Protein AF-A0A0C4EWL6-F1 (afdb_monomer_lite)

Radius of gyration: 26.58 Å; chains: 1; bounding box: 85×40×54 Å

pLDDT: mean 79.74, std 15.5, range [27.84, 97.25]

Secondary structure (DSSP, 8-state):
--HHHHHHHHHHHHHHHHHHH-HHHHHHHHTSSTTS-HHHHHHHHHHHHHHTT-----S----SS-EEEETTEEEE-GGGS-GGGS-SS---TT--S-------GGGG---TTTEEEEEEEPBTSSEEEEEESSSS-EEEEEPPSSSS---THHHHHHHHHHHHHHHHHHHHHHHHHHHTTPPPPTTHHHHHHHIIIIIIISS-TTSS-SSEEE---SSPPBGGGG-HHHHHHIIIIIS-TTGGGGHHHHHHHHHHHHHHHH-GGGS-SSHHHHHHHHHHHHHHHTB-TTS-B-SHHHHHTT-------

Structure (mmCIF, N/CA/C/O backbone):
data_AF-A0A0C4EWL6-F1
#
_entry.id   AF-A0A0C4EWL6-F1
#
loop_
_atom_site.group_PDB
_atom_site.id
_atom_site.type_symbol
_atom_site.label_atom_id
_atom_site.label_alt_id
_atom_site.label_comp_id
_atom_site.label_asym_id
_atom_site.label_entity_id
_atom_site.label_seq_id
_atom_site.pdbx_PDB_ins_code
_atom_site.Cartn_x
_atom_site.Cartn_y
_atom_site.Cartn_z
_atom_site.occupancy
_atom_site.B_iso_or_equiv
_atom_site.auth_seq_id
_atom_site.auth_comp_id
_atom_site.auth_asym_id
_atom_site.auth_atom_id
_atom_site.pdbx_PDB_model_num
ATOM 1 N N . MET A 1 1 ? -47.523 -0.521 -16.980 1.00 48.00 1 MET A N 1
ATOM 2 C CA . MET A 1 1 ? -48.371 -0.007 -15.883 1.00 48.00 1 MET A CA 1
ATOM 3 C C . MET A 1 1 ? -48.427 1.511 -15.991 1.00 48.00 1 MET A C 1
ATOM 5 O O . MET A 1 1 ? -47.373 2.088 -16.234 1.00 48.00 1 MET A O 1
ATOM 9 N N . PRO A 1 2 ? -49.601 2.157 -15.895 1.00 47.19 2 PRO A N 1
ATOM 10 C CA . PRO A 1 2 ? -49.708 3.614 -16.011 1.00 47.19 2 PRO A CA 1
ATOM 11 C C . PRO A 1 2 ? -49.007 4.317 -14.838 1.00 47.19 2 PRO A C 1
ATOM 13 O O . PRO A 1 2 ? -49.183 3.906 -13.693 1.00 47.19 2 PRO A O 1
ATOM 16 N N . ALA A 1 3 ? -48.246 5.381 -15.110 1.00 54.19 3 ALA A N 1
ATOM 17 C CA . ALA A 1 3 ? -47.436 6.118 -14.129 1.00 54.19 3 ALA A CA 1
ATOM 18 C C . ALA A 1 3 ? -48.216 6.641 -12.899 1.00 54.19 3 ALA A C 1
ATOM 20 O O . ALA A 1 3 ? -47.623 6.820 -11.838 1.00 54.19 3 ALA A O 1
ATOM 21 N N . GLN A 1 4 ? -49.539 6.821 -13.008 1.00 52.97 4 GLN A N 1
ATOM 22 C CA . GLN A 1 4 ? -50.414 7.215 -11.893 1.00 52.97 4 GLN A CA 1
ATOM 23 C C . GLN A 1 4 ? -50.390 6.218 -10.726 1.00 52.97 4 GLN A C 1
ATOM 25 O O . GLN A 1 4 ? -50.276 6.636 -9.578 1.00 52.97 4 GLN A O 1
ATOM 30 N N . TYR A 1 5 ? -50.373 4.911 -11.008 1.00 58.91 5 TYR A N 1
ATOM 31 C CA . TYR A 1 5 ? -50.328 3.887 -9.958 1.00 58.91 5 TYR A CA 1
ATOM 32 C C . TYR A 1 5 ? -49.008 3.896 -9.178 1.00 58.91 5 TYR A C 1
ATOM 34 O O . TYR A 1 5 ? -48.975 3.501 -8.015 1.00 58.91 5 TYR A O 1
ATOM 42 N N . SER A 1 6 ? -47.916 4.364 -9.792 1.00 71.75 6 SER A N 1
ATOM 43 C CA . SER A 1 6 ? -46.611 4.431 -9.130 1.00 71.75 6 SER A CA 1
ATOM 44 C C . SER A 1 6 ? -46.588 5.492 -8.034 1.00 71.75 6 SER A C 1
ATOM 46 O O . SER A 1 6 ? -46.059 5.227 -6.961 1.00 71.75 6 SER A O 1
ATOM 48 N N . LEU A 1 7 ? -47.161 6.674 -8.283 1.00 77.50 7 LEU A N 1
ATOM 49 C CA . LEU A 1 7 ? -47.124 7.778 -7.322 1.00 77.50 7 LEU A CA 1
ATOM 50 C C . LEU A 1 7 ? -48.023 7.501 -6.114 1.00 77.50 7 LEU A C 1
ATOM 52 O O . LEU A 1 7 ? -47.591 7.681 -4.980 1.00 77.50 7 LEU A O 1
ATOM 56 N N . GLU A 1 8 ? -49.240 7.012 -6.352 1.00 79.50 8 GLU A N 1
ATOM 57 C CA . GLU A 1 8 ? -50.173 6.631 -5.284 1.00 79.50 8 GLU A CA 1
ATOM 58 C C . GLU A 1 8 ? -49.576 5.543 -4.385 1.00 79.50 8 GLU A C 1
ATOM 60 O O . GLU A 1 8 ? -49.637 5.640 -3.159 1.00 79.50 8 GLU A O 1
ATOM 65 N N . THR A 1 9 ? -48.909 4.553 -4.988 1.00 80.56 9 THR A N 1
ATOM 66 C CA . THR A 1 9 ? -48.213 3.497 -4.245 1.00 80.56 9 THR A CA 1
ATOM 67 C C . THR A 1 9 ? -47.056 4.062 -3.417 1.00 80.56 9 THR A C 1
ATOM 69 O O . THR A 1 9 ? -46.907 3.705 -2.250 1.00 80.56 9 THR A O 1
ATOM 72 N N . SER A 1 10 ? -46.246 4.967 -3.976 1.00 78.88 10 SER A N 1
ATOM 73 C CA . SER A 1 10 ? -45.143 5.601 -3.242 1.00 78.88 10 SER A CA 1
ATOM 74 C C . SER A 1 10 ? -45.629 6.466 -2.078 1.00 78.88 10 SER A C 1
ATOM 76 O O . SER A 1 10 ? -45.011 6.445 -1.013 1.00 78.88 10 SER A O 1
ATOM 78 N N . ILE A 1 11 ? -46.742 7.188 -2.248 1.00 85.19 11 ILE A N 1
ATOM 79 C CA . ILE A 1 11 ? -47.363 7.967 -1.169 1.00 85.19 11 ILE A CA 1
ATOM 80 C C . ILE A 1 11 ? -47.840 7.029 -0.063 1.00 85.19 11 ILE A C 1
ATOM 82 O O . ILE A 1 11 ? -47.525 7.275 1.096 1.00 85.19 11 ILE A O 1
ATOM 86 N N . LEU A 1 12 ? -48.511 5.927 -0.409 1.00 85.06 12 LEU A N 1
ATOM 87 C CA . LEU A 1 12 ? -48.990 4.953 0.571 1.00 85.06 12 LEU A CA 1
ATOM 88 C C . LEU A 1 12 ? -47.837 4.338 1.380 1.00 85.06 12 LEU A C 1
ATOM 90 O O . LEU A 1 12 ? -47.901 4.306 2.607 1.00 85.06 12 LEU A O 1
ATOM 94 N N . ILE A 1 13 ? -46.757 3.920 0.709 1.00 83.19 13 ILE A N 1
ATOM 95 C CA . ILE A 1 13 ? -45.546 3.398 1.365 1.00 83.19 13 ILE A CA 1
ATOM 96 C C . ILE A 1 13 ? -44.953 4.447 2.312 1.00 83.19 13 ILE A C 1
ATOM 98 O O . ILE A 1 13 ? -44.637 4.135 3.461 1.00 83.19 13 ILE A O 1
ATOM 102 N N . GLY A 1 14 ? -44.819 5.694 1.849 1.00 83.88 14 GLY A N 1
ATOM 103 C CA . GLY A 1 14 ? -44.319 6.796 2.667 1.00 83.88 14 GLY A CA 1
ATOM 104 C C . GLY A 1 14 ? -45.194 7.038 3.897 1.00 83.88 14 GLY A C 1
ATOM 105 O O . GLY A 1 14 ? -44.679 7.151 5.007 1.00 83.88 14 GLY A O 1
ATOM 106 N N . THR A 1 15 ? -46.515 7.053 3.724 1.00 85.88 15 THR A N 1
ATOM 107 C CA . THR A 1 15 ? -47.486 7.208 4.810 1.00 85.88 15 THR A CA 1
ATOM 108 C C . THR A 1 15 ? -47.322 6.124 5.870 1.00 85.88 15 THR A C 1
ATOM 110 O O . THR A 1 15 ? -47.156 6.460 7.043 1.00 85.88 15 THR A O 1
ATOM 113 N N . THR A 1 16 ? -47.303 4.849 5.475 1.00 86.31 16 THR A N 1
ATOM 114 C CA . THR A 1 16 ? -47.115 3.731 6.411 1.00 86.31 16 THR A CA 1
ATOM 115 C C . THR A 1 16 ? -45.774 3.836 7.135 1.00 86.31 16 THR A C 1
ATOM 117 O O . THR A 1 16 ? -45.721 3.744 8.359 1.00 86.31 16 THR A O 1
ATOM 120 N N . PHE A 1 17 ? -44.691 4.126 6.407 1.00 86.25 17 PHE A N 1
ATOM 121 C CA . PHE A 1 17 ? -43.363 4.251 7.002 1.00 86.25 17 PHE A CA 1
ATOM 122 C C . PHE A 1 17 ? -43.287 5.369 8.053 1.00 86.25 17 PHE A C 1
ATOM 124 O O . PHE A 1 17 ? -42.780 5.157 9.156 1.00 86.25 17 PHE A O 1
ATOM 131 N N . TYR A 1 18 ? -43.793 6.567 7.743 1.00 86.69 18 TYR A N 1
ATOM 132 C CA . TYR A 1 18 ? -43.745 7.687 8.684 1.00 86.69 18 TYR A CA 1
ATOM 133 C C . TYR A 1 18 ? -44.653 7.463 9.897 1.00 86.69 18 TYR A C 1
ATOM 135 O O . TYR A 1 18 ? -44.267 7.832 11.006 1.00 86.69 18 TYR A O 1
ATOM 143 N N . GLN A 1 19 ? -45.810 6.823 9.711 1.00 85.75 19 GLN A N 1
ATOM 144 C CA . GLN A 1 19 ? -46.702 6.445 10.808 1.00 85.75 19 GLN A CA 1
ATOM 145 C C . GLN A 1 19 ? -46.034 5.489 11.797 1.00 85.75 19 GLN A C 1
ATOM 147 O O . GLN A 1 19 ? -46.105 5.715 13.004 1.00 85.75 19 GLN A O 1
ATOM 152 N N . GLU A 1 20 ? -45.379 4.445 11.292 1.00 86.81 20 GLU A N 1
ATOM 153 C CA . GLU A 1 20 ? -44.848 3.364 12.125 1.00 86.81 20 GLU A CA 1
ATOM 154 C C . GLU A 1 20 ? -43.461 3.676 12.697 1.00 86.81 20 GLU A C 1
ATOM 156 O O . GLU A 1 20 ? -43.199 3.427 13.873 1.00 86.81 20 GLU A O 1
ATOM 161 N N . PHE A 1 21 ? -42.566 4.250 11.890 1.00 80.56 21 PHE A N 1
ATOM 162 C CA . PHE A 1 21 ? -41.147 4.357 12.243 1.00 80.56 21 PHE A CA 1
ATOM 163 C C . PHE A 1 21 ? -40.708 5.775 12.624 1.00 80.56 21 PHE A C 1
ATOM 165 O O . PHE A 1 21 ? -39.635 5.943 13.214 1.00 80.56 21 PHE A O 1
ATOM 172 N N . LYS A 1 22 ? -41.495 6.811 12.292 1.00 85.62 22 LYS A N 1
ATOM 173 C CA . LYS A 1 22 ? -41.153 8.229 12.530 1.00 85.62 22 LYS A CA 1
ATOM 174 C C . LYS A 1 22 ? -42.375 9.083 12.938 1.00 85.62 22 LYS A C 1
ATOM 176 O O . LYS A 1 22 ? -42.641 10.112 12.308 1.00 85.62 22 LYS A O 1
ATOM 181 N N . PRO A 1 23 ? -43.082 8.733 14.030 1.00 84.94 23 PRO A N 1
ATOM 182 C CA . PRO A 1 23 ? -44.351 9.363 14.409 1.00 84.94 23 PRO A CA 1
ATOM 183 C C . PRO A 1 23 ? -44.250 10.875 14.673 1.00 84.94 23 PRO A C 1
ATOM 185 O O . PRO A 1 23 ? -45.190 11.612 14.392 1.00 84.94 23 PRO A O 1
ATOM 188 N N . SER A 1 24 ? -43.101 11.372 15.142 1.00 82.06 24 SER A N 1
ATOM 189 C CA . SER A 1 24 ? -42.873 12.815 15.324 1.00 82.06 24 SER A CA 1
ATOM 190 C C . SER A 1 24 ? -42.870 13.595 14.004 1.00 82.06 24 SER A C 1
ATOM 192 O O . SER A 1 24 ? -43.384 14.709 13.942 1.00 82.06 24 SER A O 1
ATOM 194 N N . ILE A 1 25 ? -42.328 13.003 12.935 1.00 81.75 25 ILE A N 1
ATOM 195 C CA . ILE A 1 25 ? -42.339 13.584 11.586 1.00 81.75 25 ILE A CA 1
ATOM 196 C C . ILE A 1 25 ? -43.748 13.486 11.001 1.00 81.75 25 ILE A C 1
ATOM 198 O O . ILE A 1 25 ? -44.229 14.430 10.379 1.00 81.75 25 ILE A O 1
ATOM 202 N N . TRP A 1 26 ? -44.438 12.373 11.246 1.00 88.50 26 TRP A N 1
ATOM 203 C CA . TRP A 1 26 ? -45.811 12.176 10.794 1.00 88.50 26 TRP A CA 1
ATOM 204 C C . TRP A 1 26 ? -46.783 13.223 11.353 1.00 88.50 26 TRP A C 1
ATOM 206 O O . TRP A 1 26 ? -47.588 13.781 10.607 1.00 88.50 26 TRP A O 1
ATOM 216 N N . GLU A 1 27 ? -46.667 13.565 12.637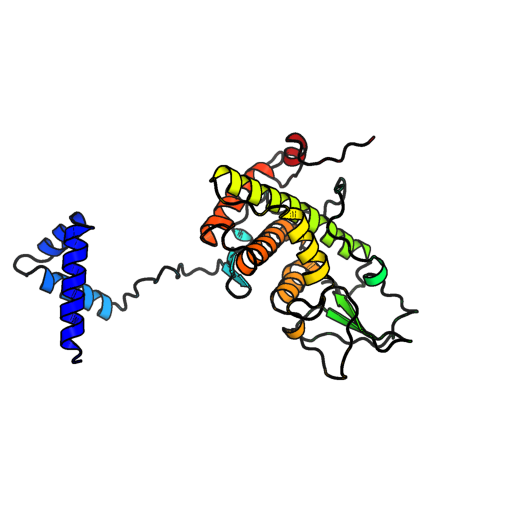 1.00 84.88 27 GLU A N 1
ATOM 217 C CA . GLU A 1 27 ? -47.464 14.643 13.232 1.00 84.88 27 GLU A CA 1
ATOM 218 C C . GLU A 1 27 ? -47.164 16.010 12.605 1.00 84.88 27 GLU A C 1
ATOM 220 O O . GLU A 1 27 ? -48.064 16.835 12.450 1.00 84.88 27 GLU A O 1
ATOM 225 N N . HIS A 1 28 ? -45.932 16.250 12.154 1.00 82.44 28 HIS A N 1
ATOM 226 C CA . HIS A 1 28 ? -45.611 17.464 11.407 1.00 82.44 28 HIS A CA 1
ATOM 227 C C . HIS A 1 28 ? -46.266 17.477 10.015 1.00 82.44 28 HIS A C 1
ATOM 229 O O . HIS A 1 28 ? -46.838 18.486 9.610 1.00 82.44 28 HIS A O 1
ATOM 235 N N . VAL A 1 29 ? -46.250 16.345 9.302 1.00 83.94 29 VAL A N 1
ATOM 236 C CA . VAL A 1 29 ? -46.876 16.193 7.975 1.00 83.94 29 VAL A CA 1
ATOM 237 C C . VAL A 1 29 ? -48.396 16.381 8.037 1.00 83.94 29 VAL A C 1
ATOM 239 O O . VAL A 1 29 ? -48.967 17.051 7.175 1.00 83.94 29 VAL A O 1
ATOM 242 N N . LYS A 1 30 ? -49.059 15.851 9.072 1.00 83.38 30 LYS A N 1
ATOM 243 C CA . LYS A 1 30 ? -50.499 16.063 9.304 1.00 83.38 30 LYS A CA 1
ATOM 244 C C . LYS A 1 30 ? -50.857 17.536 9.467 1.00 83.38 30 LYS A C 1
ATOM 246 O O . LYS A 1 30 ? -51.877 17.981 8.954 1.00 83.38 30 LYS A O 1
ATOM 251 N N . ASN A 1 31 ? -50.012 18.280 10.174 1.00 81.56 31 ASN A N 1
ATOM 252 C CA . ASN A 1 31 ? -50.291 19.654 10.580 1.00 81.56 31 ASN A CA 1
ATOM 253 C C . ASN A 1 31 ? -49.630 20.705 9.671 1.00 81.56 31 ASN A C 1
ATOM 255 O O . ASN A 1 31 ? -49.682 21.894 9.977 1.00 81.56 31 ASN A O 1
ATOM 259 N N . LEU A 1 32 ? -49.014 20.285 8.558 1.00 78.00 32 LEU A N 1
ATOM 260 C CA . LEU A 1 32 ? -48.233 21.153 7.671 1.00 78.00 32 LEU A CA 1
ATOM 261 C C . LEU A 1 32 ? -49.072 22.299 7.083 1.00 78.00 32 LEU A C 1
ATOM 263 O O . LEU A 1 32 ? -48.608 23.435 6.989 1.00 78.00 32 LEU A O 1
ATOM 267 N N . GLN A 1 33 ? -50.309 21.999 6.686 1.00 75.00 33 GLN A N 1
ATOM 268 C CA . GLN A 1 33 ? -51.304 22.978 6.258 1.00 75.00 33 GLN A CA 1
ATOM 269 C C . GLN A 1 33 ? -52.674 22.566 6.794 1.00 75.00 33 GLN A C 1
ATOM 271 O O . GLN A 1 33 ? -53.164 21.473 6.506 1.00 75.00 33 GLN A O 1
ATOM 276 N N . GLY A 1 34 ? -53.287 23.437 7.597 1.00 71.50 34 GLY A N 1
ATOM 277 C CA . GLY A 1 34 ? -54.588 23.166 8.205 1.00 71.50 34 GLY A CA 1
ATOM 278 C C . GLY A 1 34 ? -55.671 22.925 7.150 1.00 71.50 34 GLY A C 1
ATOM 279 O O . GLY A 1 34 ? -55.855 23.744 6.253 1.00 71.50 34 GLY A O 1
ATOM 280 N N . GLY A 1 35 ? -56.393 21.808 7.276 1.00 71.50 35 GLY A N 1
ATOM 281 C CA . GLY A 1 35 ? -57.536 21.458 6.423 1.00 71.50 35 GLY A CA 1
ATOM 282 C C . GLY A 1 35 ? -57.230 20.558 5.219 1.00 71.50 35 GLY A C 1
ATOM 283 O O . GLY A 1 35 ? -58.169 20.164 4.532 1.00 71.50 35 GLY A O 1
ATOM 284 N N . LEU A 1 36 ? -55.965 20.198 4.968 1.00 78.94 36 LEU A N 1
ATOM 285 C CA . LEU A 1 36 ? -55.587 19.228 3.930 1.00 78.94 36 LEU A CA 1
ATOM 286 C C . LEU A 1 36 ? -55.320 17.841 4.519 1.00 78.94 36 LEU A C 1
ATOM 288 O O . LEU A 1 36 ? -54.895 17.715 5.668 1.00 78.94 36 LEU A O 1
ATOM 292 N N . SER A 1 37 ? -55.556 16.794 3.721 1.00 83.31 37 SER A N 1
ATOM 293 C CA . SER A 1 37 ? -55.220 15.434 4.140 1.00 83.31 37 SER A CA 1
ATOM 294 C C . SER A 1 37 ? -53.694 15.235 4.167 1.00 83.31 37 SER A C 1
ATOM 296 O O . SER A 1 37 ? -52.968 15.873 3.392 1.00 83.31 37 SER A O 1
ATOM 298 N N . PRO A 1 38 ? -53.172 14.349 5.031 1.00 80.50 38 PRO A N 1
ATOM 299 C CA . PRO A 1 38 ? -51.734 14.093 5.132 1.00 80.50 38 PRO A CA 1
ATOM 300 C C . PRO A 1 38 ? -51.095 13.622 3.814 1.00 80.50 38 PRO A C 1
ATOM 302 O O . PRO A 1 38 ? -49.947 13.955 3.528 1.00 80.50 38 PRO A O 1
ATOM 305 N N . GLU A 1 39 ? -51.841 12.897 2.981 1.00 83.19 39 GLU A N 1
ATOM 306 C CA . GLU A 1 39 ? -51.413 12.411 1.664 1.00 83.19 39 GLU A CA 1
ATOM 307 C C . GLU A 1 39 ? -51.226 13.569 0.672 1.00 83.19 39 GLU A C 1
ATOM 309 O O . GLU A 1 39 ? -50.260 13.602 -0.098 1.00 83.19 39 GLU A O 1
ATOM 314 N N . VAL A 1 40 ? -52.112 14.569 0.731 1.00 83.44 40 VAL A N 1
ATOM 315 C CA . VAL A 1 40 ? -51.982 15.801 -0.057 1.00 83.44 40 VAL A CA 1
ATOM 316 C C . VAL A 1 40 ? -50.772 16.603 0.423 1.00 83.44 40 VAL A C 1
ATOM 318 O O . VAL A 1 40 ? -49.989 17.073 -0.402 1.00 83.44 40 VAL A O 1
ATOM 321 N N . ASN A 1 41 ? -50.544 16.691 1.738 1.00 84.31 41 ASN A N 1
ATOM 322 C CA . ASN A 1 41 ? -49.361 17.358 2.290 1.00 84.31 41 ASN A CA 1
ATOM 323 C C . ASN A 1 41 ? -48.054 16.673 1.852 1.00 84.31 41 ASN A C 1
ATOM 325 O O . ASN A 1 41 ? -47.115 17.363 1.452 1.00 84.31 41 ASN A O 1
ATOM 329 N N . LEU A 1 42 ? -47.998 15.336 1.846 1.00 83.62 42 LEU A N 1
ATOM 330 C CA . LEU A 1 42 ? -46.853 14.583 1.315 1.00 83.62 42 LEU A CA 1
ATOM 331 C C . LEU A 1 42 ? -46.626 14.852 -0.174 1.00 83.62 42 LEU A C 1
ATOM 333 O O . LEU A 1 42 ? -45.491 15.072 -0.593 1.00 83.62 42 LEU A O 1
ATOM 337 N N . THR A 1 43 ? -47.700 14.896 -0.962 1.00 84.19 43 THR A N 1
ATOM 338 C CA . THR A 1 43 ? -47.621 15.202 -2.397 1.00 84.19 43 THR A CA 1
ATOM 339 C C . THR A 1 43 ? -47.068 16.608 -2.633 1.00 84.19 43 THR A C 1
ATOM 341 O O . THR A 1 43 ? -46.224 16.802 -3.504 1.00 84.19 43 THR A O 1
ATOM 344 N N . ILE A 1 44 ? -47.482 17.590 -1.825 1.00 81.69 44 ILE A N 1
ATOM 345 C CA . ILE A 1 44 ? -46.972 18.966 -1.890 1.00 81.69 44 ILE A CA 1
ATOM 346 C C . ILE A 1 44 ? -45.488 19.023 -1.516 1.00 81.69 44 ILE A C 1
ATOM 348 O O . ILE A 1 44 ? -44.727 19.727 -2.179 1.00 81.69 44 ILE A O 1
ATOM 352 N N . ILE A 1 45 ? -45.060 18.299 -0.477 1.00 80.12 45 ILE A N 1
ATOM 353 C CA . ILE A 1 45 ? -43.643 18.207 -0.090 1.00 80.12 45 ILE A CA 1
ATOM 354 C C . ILE A 1 45 ? -42.824 17.609 -1.239 1.00 80.12 45 ILE A C 1
ATOM 356 O O . ILE A 1 45 ? -41.804 18.181 -1.620 1.00 80.12 45 ILE A O 1
ATOM 360 N N . LEU A 1 46 ? -43.298 16.510 -1.831 1.00 79.94 46 LEU A N 1
ATOM 361 C CA . LEU A 1 46 ? -42.639 15.845 -2.953 1.00 79.94 46 LEU A CA 1
ATOM 362 C C . LEU A 1 46 ? -42.546 16.768 -4.175 1.00 79.94 46 LEU A C 1
ATOM 364 O O . LEU A 1 46 ? -41.484 16.906 -4.772 1.00 79.94 46 LEU A O 1
ATOM 368 N N . TYR A 1 47 ? -43.638 17.456 -4.512 1.00 77.31 47 TYR A N 1
ATOM 369 C CA . TYR A 1 47 ? -43.673 18.408 -5.618 1.00 77.31 47 TYR A CA 1
ATOM 370 C C . TYR A 1 47 ? -42.709 19.577 -5.392 1.00 77.31 47 TYR A C 1
ATOM 372 O O . TYR A 1 47 ? -41.955 19.937 -6.293 1.00 77.31 47 TYR A O 1
ATOM 380 N N . LYS A 1 48 ? -42.677 20.140 -4.177 1.00 77.19 48 LYS A N 1
ATOM 381 C CA . LYS A 1 48 ? -41.722 21.196 -3.812 1.00 77.19 48 LYS A CA 1
ATOM 382 C C . LYS A 1 48 ? -40.279 20.716 -3.919 1.00 77.19 48 LYS A C 1
ATOM 384 O O . LYS A 1 48 ? -39.459 21.479 -4.411 1.00 77.19 48 LYS A O 1
ATOM 389 N N . ALA A 1 49 ? -39.990 19.482 -3.508 1.00 71.25 49 ALA A N 1
ATOM 390 C CA . ALA A 1 49 ? -38.661 18.892 -3.630 1.00 71.25 49 ALA A CA 1
ATOM 391 C C . ALA A 1 49 ? -38.253 18.681 -5.101 1.00 71.25 49 ALA A C 1
ATOM 393 O O . ALA A 1 49 ? -37.137 19.007 -5.491 1.00 71.25 49 ALA A O 1
ATOM 394 N N . ILE A 1 50 ? -39.164 18.212 -5.957 1.00 73.00 50 ILE A N 1
ATOM 395 C CA . ILE A 1 50 ? -38.884 18.055 -7.394 1.00 73.00 50 ILE A CA 1
ATOM 396 C C . ILE A 1 50 ? -38.620 19.419 -8.043 1.00 73.00 50 ILE A C 1
ATOM 398 O O . ILE A 1 50 ? -37.638 19.587 -8.762 1.00 73.00 50 ILE A O 1
ATOM 402 N N . VAL A 1 51 ? -39.477 20.409 -7.773 1.00 73.50 51 VAL A N 1
ATOM 403 C CA . VAL A 1 51 ? -39.369 21.751 -8.367 1.00 73.50 51 VAL A CA 1
ATOM 404 C C . VAL A 1 51 ? -38.144 22.510 -7.858 1.00 73.50 51 VAL A C 1
ATOM 406 O O . VAL A 1 51 ? -37.545 23.265 -8.619 1.00 73.50 51 VAL A O 1
ATOM 409 N N . SER A 1 52 ? -37.735 22.309 -6.604 1.00 68.12 52 SER A N 1
ATOM 410 C CA . SER A 1 52 ? -36.509 22.912 -6.072 1.00 68.12 52 SER A CA 1
ATOM 411 C C . SER A 1 52 ? -35.231 22.241 -6.579 1.00 68.12 52 SER A C 1
ATOM 413 O O . SER A 1 52 ? -34.142 22.693 -6.228 1.00 68.12 52 SER A O 1
ATOM 415 N N . GLY A 1 53 ? -35.340 21.172 -7.378 1.00 56.25 53 GLY A N 1
ATOM 416 C CA . GLY A 1 53 ? -34.193 20.358 -7.764 1.00 56.25 53 GLY A CA 1
ATOM 417 C C . GLY A 1 53 ? -33.535 19.691 -6.558 1.00 56.25 53 GLY A C 1
ATOM 418 O O . GLY A 1 53 ? -32.335 19.437 -6.591 1.00 56.25 53 GLY A O 1
ATOM 419 N N . MET A 1 54 ? -34.297 19.443 -5.482 1.00 49.59 54 MET A N 1
ATOM 420 C CA . MET A 1 54 ? -33.814 18.733 -4.302 1.00 49.59 54 MET A CA 1
ATOM 421 C C . MET A 1 54 ? -33.432 17.315 -4.715 1.00 49.59 54 MET A C 1
ATOM 423 O O . MET A 1 54 ? -34.263 16.414 -4.832 1.00 49.59 54 MET A O 1
ATOM 427 N N . THR A 1 55 ? -32.142 17.114 -4.920 1.00 49.81 55 THR A N 1
ATOM 428 C CA . THR A 1 55 ? -31.533 15.797 -4.923 1.00 49.81 55 THR A CA 1
ATOM 429 C C . THR A 1 55 ? -31.471 15.336 -3.475 1.00 49.81 55 THR A C 1
ATOM 431 O O . THR A 1 55 ? -30.869 16.005 -2.634 1.00 49.81 55 THR A O 1
ATOM 434 N N . VAL A 1 56 ? -32.113 14.211 -3.155 1.00 46.41 56 VAL A N 1
ATOM 435 C CA . VAL A 1 56 ? -31.779 13.494 -1.921 1.00 46.41 56 VAL A CA 1
ATOM 436 C C . VAL A 1 56 ? -30.333 13.040 -2.114 1.00 46.41 56 VAL A C 1
ATOM 438 O O . VAL A 1 56 ? -30.099 12.281 -3.056 1.00 46.41 56 VAL A O 1
ATOM 441 N N . PRO A 1 57 ? -29.363 13.529 -1.320 1.00 37.28 57 PRO A N 1
ATOM 442 C CA . PRO A 1 57 ? -27.995 13.048 -1.421 1.00 37.28 57 PRO A CA 1
ATOM 443 C C . PRO A 1 57 ? -28.048 11.548 -1.159 1.00 37.28 57 PRO A C 1
ATOM 445 O O . PRO A 1 57 ? -28.446 11.109 -0.078 1.00 37.28 57 PRO A O 1
ATOM 448 N N . GLY A 1 58 ? -27.763 10.751 -2.182 1.00 41.12 58 GLY A N 1
ATOM 449 C CA . GLY A 1 58 ? -27.780 9.305 -2.053 1.00 41.12 58 GLY A CA 1
ATOM 450 C C . GLY A 1 58 ? -26.540 8.870 -1.300 1.00 41.12 58 GLY A C 1
ATOM 451 O O . GLY A 1 58 ? -25.602 8.501 -1.971 1.00 41.12 58 GLY A O 1
ATOM 452 N N . GLU A 1 59 ? -26.510 8.984 0.034 1.00 41.72 59 GLU A N 1
ATOM 453 C CA . GLU A 1 59 ? -25.425 8.601 0.976 1.00 41.72 59 GLU A CA 1
ATOM 454 C C . GLU A 1 59 ? -23.968 8.986 0.618 1.00 41.72 59 GLU A C 1
ATOM 456 O O . GLU A 1 59 ? -23.064 8.790 1.420 1.00 41.72 59 GLU A O 1
ATOM 461 N N . ASP A 1 60 ? -23.729 9.615 -0.524 1.00 43.81 60 ASP A N 1
ATOM 462 C CA . ASP A 1 60 ? -22.432 9.824 -1.139 1.00 43.81 60 ASP A CA 1
ATOM 463 C C . ASP A 1 60 ? -22.497 11.114 -1.950 1.00 43.81 60 ASP A C 1
ATOM 465 O O . ASP A 1 60 ? -22.508 11.086 -3.172 1.00 43.81 60 ASP A O 1
ATOM 469 N N . GLU A 1 61 ? -22.581 12.259 -1.279 1.00 43.09 61 GLU A N 1
ATOM 470 C CA . GLU A 1 61 ? -22.133 13.529 -1.859 1.00 43.09 61 GLU A CA 1
ATOM 471 C C . GLU A 1 61 ? -21.992 14.576 -0.748 1.00 43.09 61 GLU A C 1
ATOM 473 O O . GLU A 1 61 ? -22.784 15.504 -0.599 1.00 43.09 61 GLU A O 1
ATOM 478 N N . ASP A 1 62 ? -20.946 14.402 0.063 1.00 41.41 62 ASP A N 1
ATOM 479 C CA . ASP A 1 62 ? -20.295 15.529 0.725 1.00 41.41 62 ASP A CA 1
ATOM 480 C C . ASP A 1 62 ? -19.369 16.169 -0.320 1.00 41.41 62 ASP A C 1
ATOM 482 O O . ASP A 1 62 ? -18.287 15.668 -0.648 1.00 41.41 62 ASP A O 1
ATOM 486 N N . SER A 1 63 ? -19.870 17.214 -0.973 1.00 45.66 63 SER A N 1
ATOM 487 C CA . SER A 1 63 ? -19.158 17.933 -2.020 1.00 45.66 63 SER A CA 1
ATOM 488 C C . SER A 1 63 ? -17.977 18.697 -1.417 1.00 45.66 63 SER A C 1
ATOM 490 O O . SER A 1 63 ? -18.148 19.798 -0.892 1.00 45.66 63 SER A O 1
ATOM 492 N N . GLY A 1 64 ? -16.771 18.130 -1.525 1.00 41.88 64 GLY A N 1
ATOM 493 C CA . GLY A 1 64 ? -15.559 18.817 -1.082 1.00 41.88 64 GLY A CA 1
ATOM 494 C C . GLY A 1 64 ? -14.240 18.053 -1.205 1.00 41.88 64 GLY A C 1
ATOM 495 O O . GLY A 1 64 ? -13.472 18.089 -0.262 1.00 41.88 64 GLY A O 1
ATOM 496 N N . VAL A 1 65 ? -13.953 17.376 -2.328 1.00 50.00 65 VAL A N 1
ATOM 497 C CA . VAL A 1 65 ? -12.580 16.980 -2.756 1.00 50.00 65 VAL A CA 1
ATOM 498 C C . VAL A 1 65 ? -11.667 16.440 -1.628 1.00 50.00 65 VAL A C 1
ATOM 500 O O . VAL A 1 65 ? -10.541 16.902 -1.462 1.00 50.00 65 VAL A O 1
ATOM 503 N N . ASP A 1 66 ? -12.132 15.469 -0.836 1.00 65.19 66 ASP A N 1
ATOM 504 C CA . ASP A 1 66 ? -11.339 14.943 0.298 1.00 65.19 66 ASP A CA 1
ATOM 505 C C . ASP A 1 66 ? -11.047 13.437 0.210 1.00 65.19 66 ASP A C 1
ATOM 507 O O . ASP A 1 66 ? -10.486 12.844 1.135 1.00 65.19 66 ASP A O 1
ATOM 511 N N . TRP A 1 67 ? -11.392 12.819 -0.924 1.00 70.44 67 TRP A N 1
ATOM 512 C CA . TRP A 1 67 ? -11.179 11.398 -1.180 1.00 70.44 67 TRP A CA 1
ATOM 513 C C . TRP A 1 67 ? -10.541 11.167 -2.555 1.00 70.44 67 TRP A C 1
ATOM 515 O O . TRP A 1 67 ? -11.040 11.644 -3.571 1.00 70.44 67 TRP A O 1
ATOM 525 N N . ASP A 1 68 ? -9.436 10.430 -2.565 1.00 80.00 68 ASP A N 1
ATOM 526 C CA . ASP A 1 68 ? -8.838 9.799 -3.740 1.00 80.00 68 ASP A CA 1
ATOM 527 C C . ASP A 1 68 ? -9.467 8.409 -3.967 1.00 80.00 68 ASP A C 1
ATOM 529 O O . ASP A 1 68 ? -10.193 7.890 -3.110 1.00 80.00 68 ASP A O 1
ATOM 533 N N . SER A 1 69 ? -9.207 7.787 -5.118 1.00 82.12 69 SER A N 1
ATOM 534 C CA . SER A 1 69 ? -9.776 6.486 -5.472 1.00 82.12 69 SER A CA 1
ATOM 535 C C . SER A 1 69 ? -8.747 5.501 -6.016 1.00 82.12 69 SER A C 1
ATOM 537 O O . SER A 1 69 ? -7.893 5.831 -6.838 1.00 82.12 69 SER A O 1
ATOM 539 N N . LEU A 1 70 ? -8.873 4.243 -5.589 1.00 86.00 70 LEU A N 1
ATOM 540 C CA . LEU A 1 70 ? -8.129 3.116 -6.145 1.00 86.00 70 LEU A CA 1
ATOM 541 C C . LEU A 1 70 ? -9.102 1.985 -6.477 1.00 86.00 70 LEU A C 1
ATOM 543 O O . LEU A 1 70 ? -9.428 1.146 -5.636 1.00 86.00 70 LEU A O 1
ATOM 547 N N . GLY A 1 71 ? -9.594 1.975 -7.717 1.00 81.44 71 GLY A N 1
ATOM 548 C CA . GLY A 1 71 ? -10.681 1.081 -8.115 1.00 81.44 71 GLY A CA 1
ATOM 549 C C . GLY A 1 71 ? -11.955 1.415 -7.338 1.00 81.44 71 GLY A C 1
ATOM 550 O O . GLY A 1 71 ? -12.460 2.525 -7.441 1.00 81.44 71 GLY A O 1
ATOM 551 N N . ILE A 1 72 ? -12.455 0.463 -6.547 1.00 79.12 72 ILE A N 1
ATOM 552 C CA . ILE A 1 72 ? -13.643 0.652 -5.694 1.00 79.12 72 ILE A CA 1
ATOM 553 C C . ILE A 1 72 ? -13.326 1.270 -4.322 1.00 79.12 72 ILE A C 1
ATOM 555 O O . ILE A 1 72 ? -14.237 1.516 -3.535 1.00 79.12 72 ILE A O 1
ATOM 559 N N . LEU A 1 73 ? -12.046 1.476 -3.998 1.00 87.25 73 LEU A N 1
ATOM 560 C CA . LEU A 1 73 ? -11.638 2.019 -2.705 1.00 87.25 73 LEU A CA 1
ATOM 561 C C . LEU A 1 73 ? -11.767 3.537 -2.687 1.00 87.25 73 LEU A C 1
ATOM 563 O O . LEU A 1 73 ? -11.258 4.202 -3.589 1.00 87.25 73 LEU A O 1
ATOM 567 N N . LYS A 1 74 ? -12.362 4.064 -1.615 1.00 89.00 74 LYS A N 1
ATOM 568 C CA . LYS A 1 74 ? -12.337 5.490 -1.274 1.00 89.00 74 LYS A CA 1
ATOM 569 C C . LYS A 1 74 ? -11.224 5.726 -0.258 1.00 89.00 74 LYS A C 1
ATOM 571 O O . LYS A 1 74 ? -11.269 5.190 0.849 1.00 89.00 74 LYS A O 1
ATOM 576 N N . ILE A 1 75 ? -10.228 6.517 -0.637 1.00 91.38 75 ILE A N 1
ATOM 577 C CA . ILE A 1 75 ? -9.021 6.773 0.151 1.00 91.38 75 ILE A CA 1
ATOM 578 C C . ILE A 1 75 ? -9.060 8.219 0.648 1.00 91.38 75 ILE A C 1
ATOM 580 O O . ILE A 1 75 ? -9.120 9.126 -0.173 1.00 91.38 75 ILE A O 1
ATOM 584 N N . PRO A 1 76 ? -9.017 8.489 1.959 1.00 91.50 76 PRO A N 1
ATOM 585 C CA . PRO A 1 76 ? -9.074 9.852 2.461 1.00 91.50 76 PRO A CA 1
ATOM 586 C C . PRO A 1 76 ? -7.790 10.597 2.108 1.00 91.50 76 PRO A C 1
ATOM 588 O O . PRO A 1 76 ? -6.703 10.009 2.091 1.00 91.50 76 PRO A O 1
ATOM 591 N N . ASN A 1 77 ? -7.901 11.905 1.893 1.00 90.94 77 ASN A N 1
ATOM 592 C CA . ASN A 1 77 ? -6.745 12.762 1.685 1.00 90.94 77 ASN A CA 1
ATOM 593 C C . ASN A 1 77 ? -5.788 12.691 2.889 1.00 90.94 77 ASN A C 1
ATOM 595 O O . ASN A 1 77 ? -6.199 12.620 4.053 1.00 90.94 77 ASN A O 1
ATOM 599 N N . LEU A 1 78 ? -4.482 12.763 2.616 1.00 89.38 78 LEU A N 1
ATOM 600 C CA . LEU A 1 78 ? -3.444 12.814 3.643 1.00 89.38 78 LEU A CA 1
ATOM 601 C C . LEU A 1 78 ? -3.657 13.979 4.633 1.00 89.38 78 LEU A C 1
ATOM 603 O O . LEU A 1 78 ? -3.223 13.893 5.783 1.00 89.38 78 LEU A O 1
ATOM 607 N N . SER A 1 79 ? -4.324 15.066 4.232 1.00 89.62 79 SER A N 1
ATOM 608 C CA . SER A 1 79 ? -4.716 16.195 5.091 1.00 89.62 79 SER A CA 1
ATOM 609 C C . SER A 1 79 ? -5.433 15.742 6.371 1.00 89.62 79 SER A C 1
ATOM 611 O O . SER A 1 79 ? -5.094 16.247 7.441 1.00 89.62 79 SER A O 1
ATOM 613 N N . ARG A 1 80 ? -6.304 14.724 6.288 1.00 90.19 80 ARG A N 1
ATOM 614 C CA . ARG A 1 80 ? -7.099 14.187 7.407 1.00 90.19 80 ARG A CA 1
ATOM 615 C C . ARG A 1 80 ? -6.269 13.468 8.472 1.00 90.19 80 ARG A C 1
ATOM 617 O O . ARG A 1 80 ? -6.742 13.257 9.586 1.00 90.19 80 ARG A O 1
ATOM 624 N N . PHE A 1 81 ? -5.029 13.096 8.158 1.00 91.75 81 PHE A N 1
ATOM 625 C CA . PHE A 1 81 ? -4.148 12.411 9.102 1.00 91.75 81 PHE A CA 1
ATOM 626 C C . PHE A 1 81 ? -3.511 13.400 10.086 1.00 91.75 81 PHE A C 1
ATOM 628 O O . PHE A 1 81 ? -3.023 14.460 9.669 1.00 91.75 81 PHE A O 1
ATOM 635 N N . PRO A 1 82 ? -3.420 13.054 11.381 1.00 92.31 82 PRO A N 1
ATOM 636 C CA . PRO A 1 82 ? -2.706 13.875 12.348 1.00 92.31 82 PRO A CA 1
ATOM 637 C C . PRO A 1 82 ? -1.207 13.928 12.022 1.00 92.31 82 PRO A C 1
ATOM 639 O O . PRO A 1 82 ? -0.651 13.032 11.382 1.00 92.31 82 PRO A O 1
ATOM 642 N N . ALA A 1 83 ? -0.523 14.965 12.511 1.00 90.69 83 ALA A N 1
ATOM 643 C CA . ALA A 1 83 ? 0.925 15.118 12.337 1.00 90.69 83 ALA A CA 1
ATOM 644 C C . ALA A 1 83 ? 1.721 13.927 12.906 1.00 90.69 83 ALA A C 1
ATOM 646 O O . ALA A 1 83 ? 2.765 13.562 12.369 1.00 90.69 83 ALA A O 1
ATOM 647 N N . SER A 1 84 ? 1.198 13.265 13.941 1.00 89.56 84 SER A N 1
ATOM 648 C CA . SER A 1 84 ? 1.778 12.047 14.512 1.00 89.56 84 SER A CA 1
ATOM 649 C C . SER A 1 84 ? 1.769 10.848 13.559 1.00 89.56 84 SER A C 1
ATOM 651 O O . SER A 1 84 ? 2.525 9.909 13.770 1.00 89.56 84 SER A O 1
ATOM 653 N N . MET A 1 85 ? 0.973 10.872 12.486 1.00 92.31 85 MET A N 1
ATOM 654 C CA . MET A 1 85 ? 0.942 9.839 11.442 1.00 92.31 85 MET A CA 1
ATOM 655 C C . MET A 1 85 ? 1.640 10.283 10.147 1.00 92.31 85 MET A C 1
ATOM 657 O O . MET A 1 85 ? 1.526 9.617 9.120 1.00 92.31 85 MET A O 1
ATOM 661 N N . LYS A 1 86 ? 2.380 11.398 10.189 1.00 92.94 86 LYS A N 1
ATOM 662 C CA . LYS A 1 86 ? 3.152 11.946 9.068 1.00 92.94 86 LYS A CA 1
ATOM 663 C C . LYS A 1 86 ? 4.624 12.018 9.474 1.00 92.94 86 LYS A C 1
ATOM 665 O O . LYS A 1 86 ? 5.058 13.034 10.024 1.00 92.94 86 LYS A O 1
ATOM 670 N N . PRO A 1 87 ? 5.413 10.950 9.255 1.00 89.25 87 PRO A N 1
ATOM 671 C CA . PRO A 1 87 ? 6.837 10.982 9.552 1.00 89.25 87 PRO A CA 1
ATOM 672 C C . PRO A 1 87 ? 7.505 12.154 8.829 1.00 89.25 87 PRO A C 1
ATOM 674 O O . PRO A 1 87 ? 7.115 12.505 7.722 1.00 89.25 87 PRO A O 1
ATOM 677 N N . SER A 1 88 ? 8.515 12.768 9.444 1.00 84.31 88 SER A N 1
ATOM 678 C CA . SER A 1 88 ? 9.201 13.947 8.888 1.00 84.31 88 SER A CA 1
ATOM 679 C C . SER A 1 88 ? 10.462 13.612 8.089 1.00 84.31 88 SER A C 1
ATOM 681 O O . SER A 1 88 ? 11.022 14.481 7.424 1.00 84.31 88 SER A O 1
ATOM 683 N N . LYS A 1 89 ? 10.933 12.363 8.167 1.00 80.50 89 LYS A N 1
ATOM 684 C CA . LYS A 1 89 ? 12.115 11.861 7.460 1.00 80.50 89 LYS A CA 1
ATOM 685 C C . LYS A 1 89 ? 12.106 10.337 7.405 1.00 80.50 89 LYS A C 1
ATOM 687 O O . LYS A 1 89 ? 11.483 9.684 8.242 1.00 80.50 89 LYS A O 1
ATOM 692 N N . PHE A 1 90 ? 12.874 9.767 6.480 1.00 70.88 90 PHE A N 1
ATOM 693 C CA . PHE A 1 90 ? 13.178 8.337 6.474 1.00 70.88 90 PHE A CA 1
ATOM 694 C C . PHE A 1 90 ? 14.098 7.995 7.661 1.00 70.88 90 PHE A C 1
ATOM 696 O O . PHE A 1 90 ? 15.318 8.132 7.576 1.00 70.88 90 PHE A O 1
ATOM 703 N N . GLN A 1 91 ? 13.525 7.590 8.795 1.00 66.12 91 GLN A N 1
ATOM 704 C CA . GLN A 1 91 ? 14.301 7.084 9.927 1.00 66.12 91 GLN A CA 1
ATOM 705 C C . GLN A 1 91 ? 14.554 5.591 9.730 1.00 66.12 91 GLN A C 1
ATOM 707 O O . GLN A 1 91 ? 13.642 4.786 9.845 1.00 66.12 91 GLN A O 1
ATOM 712 N N . THR A 1 92 ? 15.792 5.228 9.394 1.00 60.34 92 THR A N 1
ATOM 713 C CA . THR A 1 92 ? 16.212 3.823 9.238 1.00 60.34 92 THR A CA 1
ATOM 714 C C . THR A 1 92 ? 16.878 3.251 10.483 1.00 60.34 92 THR A C 1
ATOM 716 O O . THR A 1 92 ? 17.051 2.037 10.588 1.00 60.34 92 THR A O 1
ATOM 719 N N . ARG A 1 93 ? 17.282 4.110 11.428 1.00 46.38 93 ARG A N 1
ATOM 720 C CA . ARG A 1 93 ? 17.891 3.673 12.686 1.00 46.38 93 ARG A CA 1
ATOM 721 C C . ARG A 1 93 ? 16.827 2.943 13.503 1.00 46.38 93 ARG A C 1
ATOM 723 O O . ARG A 1 93 ? 15.732 3.463 13.661 1.00 46.38 93 ARG A O 1
ATOM 730 N N . HIS A 1 94 ? 17.173 1.753 13.989 1.00 49.94 94 HIS A N 1
ATOM 731 C CA . HIS A 1 94 ? 16.313 0.861 14.778 1.00 49.94 94 HIS A CA 1
ATOM 732 C C . HIS A 1 94 ? 15.213 0.116 14.008 1.00 49.94 94 HIS A C 1
ATOM 734 O O . HIS A 1 94 ? 14.431 -0.589 14.632 1.00 49.94 94 HIS A O 1
ATOM 740 N N . LEU A 1 95 ? 15.201 0.142 12.666 1.00 54.94 95 LEU A N 1
ATOM 741 C CA . LEU A 1 95 ? 14.311 -0.719 11.875 1.00 54.94 95 LEU A CA 1
ATOM 742 C C . LEU A 1 95 ? 14.807 -2.180 11.823 1.00 54.94 95 LEU A C 1
ATOM 744 O O . LEU A 1 95 ? 15.178 -2.694 10.770 1.00 54.94 95 LEU A O 1
ATOM 748 N N . SER A 1 96 ? 14.855 -2.837 12.982 1.00 41.47 96 SER A N 1
ATOM 749 C CA . SER A 1 96 ? 15.201 -4.252 13.139 1.00 41.47 96 SER A CA 1
ATOM 750 C C . SER A 1 96 ? 13.964 -5.070 13.509 1.00 41.47 96 SER A C 1
ATOM 752 O O . SER A 1 96 ? 13.590 -5.146 14.669 1.00 41.47 96 SER A O 1
ATOM 754 N N . GLY A 1 97 ? 13.328 -5.679 12.516 1.00 46.31 97 GLY A N 1
ATOM 755 C CA . GLY A 1 97 ? 12.381 -6.776 12.703 1.00 46.31 97 GLY A CA 1
ATOM 756 C C . GLY A 1 97 ? 12.619 -7.811 11.607 1.00 46.31 97 GLY A C 1
ATOM 757 O O . GLY A 1 97 ? 13.154 -7.456 10.554 1.00 46.31 97 GLY A O 1
ATOM 758 N N . GLU A 1 98 ? 12.258 -9.076 11.844 1.00 50.44 98 GLU A N 1
ATOM 759 C CA . GLU A 1 98 ? 12.295 -10.146 10.831 1.00 50.44 98 GLU A CA 1
ATOM 760 C C . GLU A 1 98 ? 11.755 -9.627 9.498 1.00 50.44 98 GLU A C 1
ATOM 762 O O . GLU A 1 98 ? 10.587 -9.249 9.413 1.00 50.44 98 GLU A O 1
ATOM 767 N N . ARG A 1 99 ? 12.606 -9.542 8.472 1.00 56.88 99 ARG A N 1
ATOM 768 C CA . ARG A 1 99 ? 12.226 -9.029 7.150 1.00 56.88 99 ARG A CA 1
ATOM 769 C C . ARG A 1 99 ? 11.275 -10.023 6.484 1.00 56.88 99 ARG A C 1
ATOM 771 O O . ARG A 1 99 ? 11.704 -11.030 5.929 1.00 56.88 99 ARG A O 1
ATOM 778 N N . SER A 1 100 ? 9.988 -9.727 6.571 1.00 56.31 100 SER A N 1
ATOM 779 C CA . SER A 1 100 ? 8.885 -10.391 5.881 1.00 56.31 100 SER A CA 1
ATOM 780 C C . SER A 1 100 ? 8.820 -9.996 4.406 1.00 56.31 100 SER A C 1
ATOM 782 O O . SER A 1 100 ? 8.447 -10.819 3.575 1.00 56.31 100 SER A O 1
ATOM 784 N N . ILE A 1 101 ? 9.258 -8.781 4.046 1.00 65.69 101 ILE A N 1
ATOM 785 C CA . ILE A 1 101 ? 9.443 -8.409 2.640 1.00 65.69 101 ILE A CA 1
ATOM 786 C C . ILE A 1 101 ? 10.813 -8.911 2.191 1.00 65.69 101 ILE A C 1
ATOM 788 O O . ILE A 1 101 ? 11.838 -8.235 2.305 1.00 65.69 101 ILE A O 1
ATOM 792 N N . GLN A 1 102 ? 10.825 -10.135 1.678 1.00 67.25 102 GLN A N 1
ATOM 793 C CA . GLN A 1 102 ? 12.003 -10.727 1.063 1.00 67.25 102 GLN A CA 1
ATOM 794 C C . GLN A 1 102 ? 11.974 -10.444 -0.434 1.00 67.25 102 GLN A C 1
ATOM 796 O O . GLN A 1 102 ? 11.265 -11.098 -1.194 1.00 67.25 102 GLN A O 1
ATOM 801 N N . ILE A 1 103 ? 12.742 -9.443 -0.852 1.00 69.19 103 ILE A N 1
ATOM 802 C CA . ILE A 1 103 ? 13.049 -9.231 -2.265 1.00 69.19 103 ILE A CA 1
ATOM 803 C C . ILE A 1 103 ? 14.436 -9.788 -2.507 1.00 69.19 103 ILE A C 1
ATOM 805 O O . ILE A 1 103 ? 15.379 -9.450 -1.780 1.00 69.19 103 ILE A O 1
ATOM 809 N N . ASP A 1 104 ? 14.553 -10.618 -3.538 1.00 73.56 104 ASP A N 1
ATOM 810 C CA . ASP A 1 104 ? 15.854 -11.044 -4.009 1.00 73.56 104 ASP A CA 1
ATOM 811 C C . ASP A 1 104 ? 16.670 -9.800 -4.387 1.00 73.56 104 ASP A C 1
ATOM 813 O O . ASP A 1 104 ? 16.300 -8.964 -5.215 1.00 73.56 104 ASP A O 1
ATOM 817 N N . LYS A 1 105 ? 17.788 -9.666 -3.680 1.00 72.75 105 LYS A N 1
ATOM 818 C CA . LYS A 1 105 ? 18.711 -8.547 -3.762 1.00 72.75 105 LYS A CA 1
ATOM 819 C C . LYS A 1 105 ? 19.239 -8.345 -5.175 1.00 72.75 105 LYS A C 1
ATOM 821 O O . LYS A 1 105 ? 19.585 -7.202 -5.482 1.00 72.75 105 LYS A O 1
ATOM 826 N N . ASP A 1 106 ? 19.281 -9.401 -5.977 1.00 76.06 106 ASP A N 1
ATOM 827 C CA . ASP A 1 106 ? 19.780 -9.387 -7.345 1.00 76.06 106 ASP A CA 1
ATOM 828 C C . ASP A 1 106 ? 18.782 -8.735 -8.304 1.00 76.06 106 ASP A C 1
ATOM 830 O O . ASP A 1 106 ? 19.187 -8.041 -9.235 1.00 76.06 106 ASP A O 1
ATOM 834 N N . LEU A 1 107 ? 17.479 -8.790 -7.997 1.00 77.12 107 LEU A N 1
ATOM 835 C CA . LEU A 1 107 ? 16.442 -8.087 -8.765 1.00 77.12 107 LEU A CA 1
ATOM 836 C C . LEU A 1 107 ? 16.563 -6.558 -8.664 1.00 77.12 107 LEU A C 1
ATOM 838 O O . LEU A 1 107 ? 15.995 -5.820 -9.466 1.00 77.12 107 LEU A O 1
ATOM 842 N N . LEU A 1 108 ? 17.305 -6.076 -7.665 1.00 75.56 108 LEU A N 1
ATOM 843 C CA . LEU A 1 108 ? 17.572 -4.659 -7.428 1.00 75.56 108 LEU A CA 1
ATOM 844 C C . LEU A 1 108 ? 18.894 -4.193 -8.054 1.00 75.56 108 LEU A C 1
ATOM 846 O O . LEU A 1 108 ? 19.245 -3.014 -7.930 1.00 75.56 108 LEU A O 1
ATOM 850 N N . ILE A 1 109 ? 19.662 -5.104 -8.658 1.00 72.62 109 ILE A N 1
ATOM 851 C CA . ILE A 1 109 ? 20.947 -4.800 -9.282 1.00 72.62 109 ILE A CA 1
ATOM 852 C C . ILE A 1 109 ? 20.707 -4.409 -10.740 1.00 72.62 109 ILE A C 1
ATOM 854 O O . ILE A 1 109 ? 20.177 -5.171 -11.542 1.00 72.62 109 ILE A O 1
ATOM 858 N N . PHE A 1 110 ? 21.145 -3.199 -11.081 1.00 69.62 110 PHE A N 1
ATOM 859 C CA . PHE A 1 110 ? 21.164 -2.676 -12.445 1.00 69.62 110 PHE A CA 1
ATOM 860 C C . PHE A 1 110 ? 22.607 -2.527 -12.892 1.00 69.62 110 PHE A C 1
ATOM 862 O O . PHE A 1 110 ? 23.146 -1.419 -12.939 1.00 69.62 110 PHE A O 1
ATOM 869 N N . ASP A 1 111 ? 23.243 -3.665 -13.145 1.00 69.81 111 ASP A N 1
ATOM 870 C CA . ASP A 1 111 ? 24.616 -3.686 -13.615 1.00 69.81 111 ASP A CA 1
ATOM 871 C C . ASP A 1 111 ? 24.675 -3.300 -15.100 1.00 69.81 111 ASP A C 1
ATOM 873 O O . ASP A 1 111 ? 23.959 -3.860 -15.938 1.00 69.81 111 ASP A O 1
ATOM 877 N N . ARG A 1 112 ? 25.548 -2.343 -15.428 1.00 68.94 112 ARG A N 1
ATOM 878 C CA . ARG A 1 112 ? 25.830 -1.942 -16.813 1.00 68.94 112 ARG A CA 1
ATOM 879 C C . ARG A 1 112 ? 26.487 -3.076 -17.596 1.00 68.94 112 ARG A C 1
ATOM 881 O O . ARG A 1 112 ? 26.404 -3.088 -18.826 1.00 68.94 112 ARG A O 1
ATOM 888 N N . ASP A 1 113 ? 27.100 -4.033 -16.908 1.00 75.12 113 ASP A N 1
ATOM 889 C CA . ASP A 1 113 ? 27.702 -5.203 -17.530 1.00 75.12 113 ASP A CA 1
ATOM 890 C C . ASP A 1 113 ? 26.651 -6.230 -17.952 1.00 75.12 113 ASP A C 1
ATOM 892 O O . ASP A 1 113 ? 26.823 -6.850 -18.998 1.00 75.12 113 ASP A O 1
ATOM 896 N N . LEU A 1 114 ? 25.515 -6.313 -17.250 1.00 74.62 114 LEU A N 1
ATOM 897 C CA . LEU A 1 114 ? 24.425 -7.252 -17.545 1.00 74.62 114 LEU A CA 1
ATOM 898 C C . LEU A 1 114 ? 23.363 -6.685 -18.499 1.00 74.62 114 LEU A C 1
ATOM 900 O O . LEU A 1 114 ? 22.760 -7.436 -19.270 1.00 74.62 114 LEU A O 1
ATOM 904 N N . LEU A 1 115 ? 23.127 -5.371 -18.461 1.00 79.31 115 LEU A N 1
ATOM 905 C CA . LEU A 1 115 ? 22.031 -4.716 -19.179 1.00 79.31 115 LEU A CA 1
ATOM 906 C C . LEU A 1 115 ? 22.516 -3.943 -20.413 1.00 79.31 115 LEU A C 1
ATOM 908 O O . LEU A 1 115 ? 23.592 -3.346 -20.427 1.00 79.31 115 LEU A O 1
ATOM 912 N N . HIS A 1 116 ? 21.709 -3.930 -21.471 1.00 75.56 116 HIS A N 1
ATOM 913 C CA . HIS A 1 116 ? 21.900 -3.032 -22.604 1.00 75.56 116 HIS A CA 1
ATOM 914 C C . HIS A 1 116 ? 21.793 -1.571 -22.157 1.00 75.56 116 HIS A C 1
ATOM 916 O O . HIS A 1 116 ? 20.928 -1.201 -21.365 1.00 75.56 116 HIS A O 1
ATOM 922 N N . GLN A 1 117 ? 22.640 -0.713 -22.737 1.00 65.81 117 GLN A N 1
ATOM 923 C CA . GLN A 1 117 ? 22.565 0.736 -22.522 1.00 65.81 117 GLN A CA 1
ATOM 924 C C . GLN A 1 117 ? 21.241 1.313 -23.048 1.00 65.81 117 GLN A C 1
ATOM 926 O O . GLN A 1 117 ? 20.730 2.301 -22.519 1.00 65.81 117 GLN A O 1
ATOM 931 N N . LYS A 1 118 ? 20.662 0.673 -24.074 1.00 68.69 118 LYS A N 1
ATOM 932 C CA . LYS A 1 118 ? 19.357 1.037 -24.612 1.00 68.69 118 LYS A CA 1
ATOM 933 C C . LYS A 1 118 ? 18.263 0.545 -23.663 1.00 68.69 118 LYS A C 1
ATOM 935 O O . LYS A 1 118 ? 18.025 -0.651 -23.519 1.00 68.69 118 LYS A O 1
ATOM 940 N N . SER A 1 119 ? 17.611 1.505 -23.030 1.00 81.25 119 SER A N 1
ATOM 941 C CA . SER A 1 119 ? 16.440 1.331 -22.179 1.00 81.25 119 SER A CA 1
ATOM 942 C C . SER A 1 119 ? 15.344 2.257 -22.687 1.00 81.25 119 SER A C 1
ATOM 944 O O . SER A 1 119 ? 15.636 3.261 -23.341 1.00 81.25 119 SER A O 1
ATOM 946 N N . PHE A 1 120 ? 14.090 1.927 -22.408 1.00 85.00 120 PHE A N 1
ATOM 947 C CA . PHE A 1 120 ? 12.961 2.775 -22.778 1.00 85.00 120 PHE A CA 1
ATOM 948 C C . PHE A 1 120 ? 12.120 3.098 -21.543 1.00 85.00 120 PHE A C 1
ATOM 950 O O . PHE A 1 120 ? 12.067 2.325 -20.584 1.00 85.00 120 PHE A O 1
ATOM 957 N N . LYS A 1 121 ? 11.535 4.297 -21.540 1.00 87.75 121 LYS A N 1
ATOM 958 C CA . LYS A 1 121 ? 10.655 4.780 -20.472 1.00 87.75 121 LYS A CA 1
ATOM 959 C C . LYS A 1 121 ? 9.221 4.353 -20.792 1.00 87.75 121 LYS A C 1
ATOM 961 O O . LYS A 1 121 ? 8.822 4.398 -21.952 1.00 87.75 121 LYS A O 1
ATOM 966 N N . VAL A 1 122 ? 8.459 3.967 -19.774 1.00 88.50 122 VAL A N 1
ATOM 967 C CA . VAL A 1 122 ? 7.021 3.697 -19.914 1.00 88.50 122 VAL A CA 1
ATOM 968 C C . VAL A 1 122 ? 6.283 5.034 -19.888 1.00 88.50 122 VAL A C 1
ATOM 970 O O . VAL A 1 122 ? 6.459 5.827 -18.963 1.00 88.50 122 VAL A O 1
ATOM 973 N N . GLN A 1 123 ? 5.478 5.330 -20.907 1.00 87.06 123 GLN A N 1
ATOM 974 C CA . GLN A 1 123 ? 4.755 6.601 -20.963 1.00 87.06 123 GLN A CA 1
ATOM 975 C C . GLN A 1 123 ? 3.756 6.708 -19.799 1.00 87.06 123 GLN A C 1
ATOM 977 O O . GLN A 1 123 ? 3.017 5.771 -19.521 1.00 87.06 123 GLN A O 1
ATOM 982 N N . GLY A 1 124 ? 3.732 7.852 -19.107 1.00 86.25 124 GLY A N 1
ATOM 983 C CA . GLY A 1 124 ? 2.782 8.109 -18.013 1.00 86.25 124 GLY A CA 1
ATOM 984 C C . GLY A 1 124 ? 3.107 7.425 -16.675 1.00 86.25 124 GLY A C 1
ATOM 985 O O . GLY A 1 124 ? 2.338 7.570 -15.716 1.00 86.25 124 GLY A O 1
ATOM 986 N N . LEU A 1 125 ? 4.243 6.722 -16.582 1.00 89.62 125 LEU A N 1
ATOM 987 C CA . LEU A 1 125 ? 4.706 6.055 -15.367 1.00 89.62 125 LEU A CA 1
ATOM 988 C C . LEU A 1 125 ? 6.218 6.276 -15.178 1.00 89.62 125 LEU A C 1
ATOM 990 O O . LEU A 1 125 ? 6.971 6.171 -16.144 1.00 89.62 125 LEU A O 1
ATOM 994 N N . PRO A 1 126 ? 6.713 6.559 -13.959 1.00 89.00 126 PRO A N 1
ATOM 995 C CA . PRO A 1 126 ? 8.139 6.762 -13.707 1.00 89.00 126 PRO A CA 1
ATOM 996 C C . PRO A 1 126 ? 8.882 5.417 -13.649 1.00 89.00 126 PRO A C 1
ATOM 998 O O . PRO A 1 126 ? 9.473 5.046 -12.636 1.00 89.00 126 PRO A O 1
ATOM 1001 N N . VAL A 1 127 ? 8.829 4.668 -14.749 1.00 89.00 127 VAL A N 1
ATOM 1002 C CA . VAL A 1 127 ? 9.420 3.341 -14.908 1.00 89.00 127 VAL A CA 1
ATOM 1003 C C . VAL A 1 127 ? 10.271 3.305 -16.171 1.00 89.00 127 VAL A C 1
ATOM 1005 O O . VAL A 1 127 ? 9.926 3.871 -17.209 1.00 89.00 127 VAL A O 1
ATOM 1008 N N . GLN A 1 128 ? 11.402 2.622 -16.069 1.00 87.00 128 GLN A N 1
ATOM 1009 C CA . GLN A 1 128 ? 12.327 2.350 -17.153 1.00 87.00 128 GLN A CA 1
ATOM 1010 C C . GLN A 1 128 ? 12.527 0.845 -17.283 1.00 87.00 128 GLN A C 1
ATOM 1012 O O . GLN A 1 128 ? 12.674 0.135 -16.291 1.00 87.00 128 GLN A O 1
ATOM 1017 N N . ILE A 1 129 ? 12.569 0.377 -18.522 1.00 87.88 129 ILE A N 1
ATOM 1018 C CA . ILE A 1 129 ? 12.718 -1.030 -18.863 1.00 87.88 129 ILE A CA 1
ATOM 1019 C C . ILE A 1 129 ? 14.048 -1.206 -19.591 1.00 87.88 129 ILE A C 1
ATOM 1021 O O . ILE A 1 129 ? 14.339 -0.493 -20.558 1.00 87.88 129 ILE A O 1
ATOM 1025 N N . ALA A 1 130 ? 14.881 -2.124 -19.105 1.00 87.56 130 ALA A N 1
ATOM 1026 C CA . ALA A 1 130 ? 16.214 -2.379 -19.645 1.00 87.56 130 ALA A CA 1
ATOM 1027 C C . ALA A 1 130 ? 16.347 -3.836 -20.099 1.00 87.56 130 ALA A C 1
ATOM 1029 O O . ALA A 1 130 ? 16.090 -4.749 -19.319 1.00 87.56 130 ALA A O 1
ATOM 1030 N N . LYS A 1 131 ? 16.769 -4.062 -21.347 1.00 87.62 131 LYS A N 1
ATOM 1031 C CA . LYS A 1 131 ? 16.997 -5.415 -21.877 1.00 87.62 131 LYS A CA 1
ATOM 1032 C C . LYS A 1 131 ? 18.304 -5.993 -21.332 1.00 87.62 131 LYS A C 1
ATOM 1034 O O . LYS A 1 131 ? 19.285 -5.259 -21.217 1.00 87.62 131 LYS A O 1
ATOM 1039 N N . TYR A 1 132 ? 18.365 -7.293 -21.060 1.00 86.44 132 TYR A N 1
ATOM 1040 C CA . TYR A 1 132 ? 19.647 -7.964 -20.816 1.00 86.44 132 TYR A CA 1
ATOM 1041 C C . TYR A 1 132 ? 20.493 -8.073 -22.084 1.00 86.44 132 TYR A C 1
ATOM 1043 O O . TYR A 1 132 ? 19.972 -8.213 -23.186 1.00 86.44 132 TYR A O 1
ATOM 1051 N N . LYS A 1 133 ? 21.821 -8.076 -21.923 1.00 85.50 133 LYS A N 1
ATOM 1052 C CA . LYS A 1 133 ? 22.752 -8.302 -23.041 1.00 85.50 133 LYS A CA 1
ATOM 1053 C C . LYS A 1 133 ? 22.675 -9.715 -23.613 1.00 85.50 133 LYS A C 1
ATOM 1055 O O . LYS A 1 133 ? 22.836 -9.888 -24.815 1.00 85.50 133 LYS A O 1
ATOM 1060 N N . HIS A 1 134 ? 22.469 -10.706 -22.748 1.00 83.50 134 HIS A N 1
ATOM 1061 C CA . HIS A 1 134 ? 22.632 -12.126 -23.080 1.00 83.50 134 HIS A CA 1
ATOM 1062 C C . HIS A 1 134 ? 21.338 -12.939 -22.981 1.00 83.50 134 HIS A C 1
ATOM 1064 O O . HIS A 1 134 ? 21.334 -14.120 -23.310 1.00 83.50 134 HIS A O 1
ATOM 1070 N N . PHE A 1 135 ? 20.248 -12.317 -22.532 1.00 81.06 135 PHE A N 1
ATOM 1071 C CA . PHE A 1 135 ? 18.966 -12.978 -22.323 1.00 81.06 135 PHE A CA 1
ATOM 1072 C C . PHE A 1 135 ? 17.864 -12.173 -22.991 1.00 81.06 135 PHE A C 1
ATOM 1074 O O . PHE A 1 135 ? 17.900 -10.941 -22.986 1.00 81.06 135 PHE A O 1
ATOM 1081 N N . ASP A 1 136 ? 16.853 -12.862 -23.513 1.00 83.69 136 ASP A N 1
ATOM 1082 C CA . ASP A 1 136 ? 15.664 -12.209 -24.057 1.00 83.69 136 ASP A CA 1
ATOM 1083 C C . ASP A 1 136 ? 14.665 -11.865 -22.946 1.00 83.69 136 ASP A C 1
ATOM 1085 O O . ASP A 1 136 ? 13.515 -12.283 -22.941 1.00 83.69 136 ASP A O 1
ATOM 1089 N N . LYS A 1 137 ? 15.166 -11.132 -21.950 1.00 87.94 137 LYS A N 1
ATOM 1090 C CA . LYS A 1 137 ? 14.418 -10.655 -20.791 1.00 87.94 137 LYS A CA 1
ATOM 1091 C C . LYS A 1 137 ? 14.639 -9.168 -20.607 1.00 87.94 137 LYS A C 1
ATOM 1093 O O . LYS A 1 137 ? 15.639 -8.600 -21.064 1.00 87.94 137 LYS A O 1
ATOM 1098 N N . PHE A 1 138 ? 13.726 -8.550 -19.880 1.00 88.81 138 PHE A N 1
ATOM 1099 C CA . PHE A 1 138 ? 13.760 -7.133 -19.581 1.00 88.81 138 PHE A CA 1
ATOM 1100 C C . PHE A 1 138 ? 13.609 -6.918 -18.083 1.00 88.81 138 PHE A C 1
ATOM 1102 O O . PHE A 1 138 ? 12.740 -7.498 -17.450 1.00 88.81 138 PHE A O 1
ATOM 1109 N N . ARG A 1 139 ? 14.451 -6.068 -17.507 1.00 88.69 139 ARG A N 1
ATOM 1110 C CA . ARG A 1 139 ? 14.417 -5.701 -16.094 1.00 88.69 139 ARG A CA 1
ATOM 1111 C C . ARG A 1 139 ? 13.595 -4.423 -15.917 1.00 88.69 139 ARG A C 1
ATOM 1113 O O . ARG A 1 139 ? 13.884 -3.410 -16.561 1.00 88.69 139 ARG A O 1
ATOM 1120 N N . VAL A 1 140 ? 12.618 -4.459 -15.010 1.00 88.75 140 VAL A N 1
ATOM 1121 C CA . VAL A 1 140 ? 11.795 -3.300 -14.624 1.00 88.75 140 VAL A CA 1
ATOM 1122 C C . VAL A 1 140 ? 12.503 -2.456 -13.569 1.00 88.75 140 VAL A C 1
ATOM 1124 O O . VAL A 1 140 ? 12.901 -2.978 -12.527 1.00 88.75 140 VAL A O 1
ATOM 1127 N N . ARG A 1 141 ? 12.607 -1.142 -13.803 1.00 83.25 141 ARG A N 1
ATOM 1128 C CA . ARG A 1 141 ? 13.203 -0.160 -12.887 1.00 83.25 141 ARG A CA 1
ATOM 1129 C C . ARG A 1 141 ? 12.257 0.988 -12.578 1.00 83.25 141 ARG A C 1
ATOM 1131 O O . ARG A 1 141 ? 11.744 1.617 -13.492 1.00 83.25 141 ARG A O 1
ATOM 1138 N N . ILE A 1 142 ? 12.157 1.371 -11.312 1.00 85.00 142 ILE A N 1
ATOM 1139 C CA . ILE A 1 142 ? 11.490 2.616 -10.914 1.00 85.00 142 ILE A CA 1
ATOM 1140 C C . ILE A 1 142 ? 12.494 3.769 -10.976 1.00 85.00 142 ILE A C 1
ATOM 1142 O O . ILE A 1 142 ? 13.596 3.684 -10.424 1.00 85.00 142 ILE A O 1
ATOM 1146 N N . LEU A 1 143 ? 12.117 4.847 -11.657 1.00 78.31 143 LEU A N 1
ATOM 1147 C CA . LEU A 1 143 ? 12.876 6.092 -11.691 1.00 78.31 143 LEU A CA 1
ATOM 1148 C C . LEU A 1 143 ? 12.696 6.836 -10.363 1.00 78.31 143 LEU A C 1
ATOM 1150 O O . LEU A 1 143 ? 11.661 6.716 -9.711 1.00 78.31 143 LEU A O 1
ATOM 1154 N N . ASN A 1 144 ? 13.691 7.612 -9.941 1.00 69.19 144 ASN A N 1
ATOM 1155 C CA . ASN A 1 144 ? 13.520 8.519 -8.804 1.00 69.19 144 ASN A CA 1
ATOM 1156 C C . ASN A 1 144 ? 12.921 9.844 -9.300 1.00 69.19 144 ASN A C 1
ATOM 1158 O O . ASN A 1 144 ? 13.115 10.199 -10.460 1.00 69.19 144 ASN A O 1
ATOM 1162 N N . GLY A 1 145 ? 12.202 10.578 -8.443 1.00 59.88 145 GLY A N 1
ATOM 1163 C CA . GLY A 1 145 ? 11.614 11.880 -8.801 1.00 59.88 145 GLY A CA 1
ATOM 1164 C C . GLY A 1 145 ? 12.644 12.942 -9.219 1.00 59.88 145 GLY A C 1
ATOM 1165 O O . GLY A 1 145 ? 12.307 13.907 -9.894 1.00 59.88 145 GLY A O 1
ATOM 1166 N N . THR A 1 146 ? 13.914 12.738 -8.872 1.00 56.12 146 THR A N 1
ATOM 1167 C CA . THR A 1 146 ? 15.065 13.385 -9.505 1.00 56.12 146 THR A CA 1
ATOM 1168 C C . THR A 1 146 ? 15.608 12.414 -10.549 1.00 56.12 146 THR A C 1
ATOM 1170 O O . THR A 1 146 ? 15.888 11.274 -10.185 1.00 56.12 146 THR A O 1
ATOM 1173 N N . GLU A 1 147 ? 15.798 12.824 -11.807 1.00 51.38 147 GLU A N 1
ATOM 1174 C CA . GLU A 1 147 ? 16.300 11.955 -12.898 1.00 51.38 147 GLU A CA 1
ATOM 1175 C C . GLU A 1 147 ? 17.668 1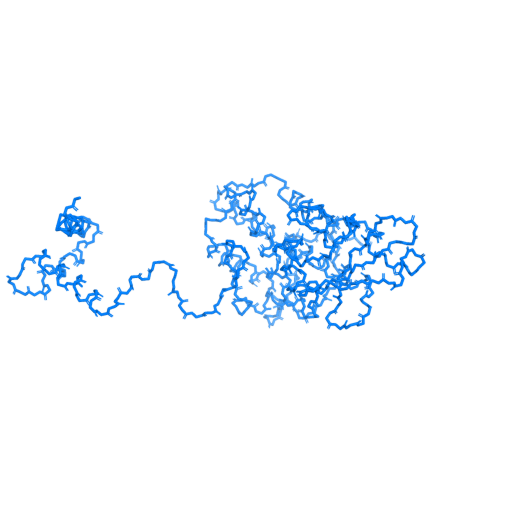1.290 -12.615 1.00 51.38 147 GLU A C 1
ATOM 1177 O O . GLU A 1 147 ? 18.140 10.464 -13.397 1.00 51.38 147 GLU A O 1
ATOM 1182 N N . ASP A 1 148 ? 18.278 11.603 -11.472 1.00 52.25 148 ASP A N 1
ATOM 1183 C CA . ASP A 1 148 ? 19.476 10.975 -10.959 1.00 52.25 148 ASP A CA 1
ATOM 1184 C C . ASP A 1 148 ? 19.250 9.584 -10.348 1.00 52.25 148 ASP A C 1
ATOM 1186 O O . ASP A 1 148 ? 18.361 9.313 -9.530 1.00 52.25 148 ASP A O 1
ATOM 1190 N N . TYR A 1 149 ? 20.137 8.693 -10.777 1.00 54.12 149 TYR A N 1
ATOM 1191 C CA . TYR A 1 149 ? 20.206 7.267 -10.505 1.00 54.12 149 TYR A CA 1
ATOM 1192 C C . TYR A 1 149 ? 19.985 6.943 -9.023 1.00 54.12 149 TYR A C 1
ATOM 1194 O O . TYR A 1 149 ? 20.912 7.041 -8.228 1.00 54.12 149 TYR A O 1
ATOM 1202 N N . SER A 1 150 ? 18.783 6.485 -8.647 1.00 55.38 150 SER A N 1
ATOM 1203 C CA . SER A 1 150 ? 18.512 6.015 -7.280 1.00 55.38 150 SER A CA 1
ATOM 1204 C C . SER A 1 150 ? 19.480 4.874 -6.926 1.00 55.38 150 SER A C 1
ATOM 1206 O O . SER A 1 150 ? 19.385 3.794 -7.526 1.00 55.38 150 SER A O 1
ATOM 1208 N N . PRO A 1 151 ? 20.424 5.065 -5.985 1.00 64.75 151 PRO A N 1
ATOM 1209 C CA . PRO A 1 151 ? 21.237 3.973 -5.480 1.00 64.75 151 PRO A CA 1
ATOM 1210 C C . PRO A 1 151 ? 20.278 2.997 -4.806 1.00 64.75 151 PRO A C 1
ATOM 1212 O O . PRO A 1 151 ? 19.551 3.413 -3.912 1.00 64.75 151 PRO A O 1
ATOM 1215 N N . ARG A 1 152 ? 20.284 1.714 -5.185 1.00 73.31 152 ARG A N 1
ATOM 1216 C CA . ARG A 1 152 ? 19.583 0.564 -4.561 1.00 73.31 152 ARG A CA 1
ATOM 1217 C C . ARG A 1 152 ? 19.217 0.718 -3.071 1.00 73.31 152 ARG A C 1
ATOM 1219 O O . ARG A 1 152 ? 18.152 0.287 -2.639 1.00 73.31 152 ARG A O 1
ATOM 1226 N N . ARG A 1 153 ? 20.098 1.347 -2.286 1.00 75.00 153 ARG A N 1
ATOM 1227 C CA . ARG A 1 153 ? 19.892 1.722 -0.878 1.00 75.00 153 ARG A CA 1
ATOM 1228 C C . ARG A 1 153 ? 18.624 2.552 -0.623 1.00 75.00 153 ARG A C 1
ATOM 1230 O O . ARG A 1 153 ? 17.980 2.318 0.389 1.00 75.00 153 ARG A O 1
ATOM 1237 N N . HIS A 1 154 ? 18.251 3.484 -1.497 1.00 78.69 154 HIS A N 1
ATOM 1238 C CA . HIS A 1 154 ? 17.067 4.333 -1.329 1.00 78.69 154 HIS A CA 1
ATOM 1239 C C . HIS A 1 154 ? 15.769 3.550 -1.500 1.00 78.69 154 HIS A C 1
ATOM 1241 O O . HIS A 1 154 ? 14.906 3.631 -0.631 1.00 78.69 154 HIS A O 1
ATOM 1247 N N . LEU A 1 155 ? 15.648 2.752 -2.566 1.00 82.38 155 LEU A N 1
ATOM 1248 C CA . LEU A 1 155 ? 14.487 1.882 -2.765 1.00 82.38 155 LEU A CA 1
ATOM 1249 C C . LEU A 1 155 ? 14.356 0.875 -1.616 1.00 82.38 155 LEU A C 1
ATOM 1251 O O . LEU A 1 155 ? 13.286 0.752 -1.032 1.00 82.38 155 LEU A O 1
ATOM 1255 N N . LEU A 1 156 ? 15.461 0.233 -1.222 1.00 81.44 156 LEU A N 1
ATOM 1256 C CA . LEU A 1 156 ? 15.481 -0.648 -0.050 1.00 81.44 156 LEU A CA 1
ATOM 1257 C C . LEU A 1 156 ? 15.064 0.078 1.232 1.00 81.44 156 LEU A C 1
ATOM 1259 O O . LEU A 1 156 ? 14.304 -0.469 2.018 1.00 81.44 156 LEU A O 1
ATOM 1263 N N . SER A 1 157 ? 15.536 1.307 1.444 1.00 80.94 157 SER A N 1
ATOM 1264 C CA . SER A 1 157 ? 15.147 2.123 2.596 1.00 80.94 157 SER A CA 1
ATOM 1265 C C . SER A 1 157 ? 13.642 2.397 2.605 1.00 80.94 157 SER A C 1
ATOM 1267 O O . SER A 1 157 ? 12.991 2.156 3.618 1.00 80.94 157 SER A O 1
ATOM 1269 N N . LYS A 1 158 ? 13.069 2.818 1.467 1.00 87.31 158 LYS A N 1
ATOM 1270 C CA . LYS A 1 158 ? 11.619 3.017 1.320 1.00 87.31 158 LYS A CA 1
ATOM 1271 C C . LYS A 1 158 ? 10.848 1.737 1.634 1.00 87.31 158 LYS A C 1
ATOM 1273 O O . LYS A 1 158 ? 9.916 1.769 2.425 1.00 87.31 158 LYS A O 1
ATOM 1278 N N . LEU A 1 159 ? 11.261 0.607 1.065 1.00 87.81 159 LEU A N 1
ATOM 1279 C CA . LEU A 1 159 ? 10.582 -0.674 1.268 1.00 87.81 159 LEU A CA 1
ATOM 1280 C C . LEU A 1 159 ? 10.677 -1.165 2.715 1.00 87.81 159 LEU A C 1
ATOM 1282 O O . LEU A 1 159 ? 9.673 -1.610 3.254 1.00 87.81 159 LEU A O 1
ATOM 1286 N N . ASN A 1 160 ? 11.831 -1.017 3.369 1.00 83.62 160 ASN A N 1
ATOM 1287 C CA . ASN A 1 160 ? 11.988 -1.369 4.783 1.00 83.62 160 ASN A CA 1
ATOM 1288 C C . ASN A 1 160 ? 11.101 -0.499 5.684 1.00 83.62 160 ASN A C 1
ATOM 1290 O O . ASN A 1 160 ? 10.493 -0.992 6.625 1.00 83.62 160 ASN A O 1
ATOM 1294 N N . ILE A 1 161 ? 11.023 0.805 5.405 1.00 85.94 161 ILE A N 1
ATOM 1295 C CA . ILE A 1 161 ? 10.188 1.723 6.185 1.00 85.94 161 ILE A CA 1
ATOM 1296 C C . ILE A 1 161 ? 8.713 1.382 5.970 1.00 85.94 161 ILE A C 1
ATOM 1298 O O . ILE A 1 161 ? 7.966 1.273 6.940 1.00 85.94 161 ILE A O 1
ATOM 1302 N N . LEU A 1 162 ? 8.304 1.148 4.720 1.00 91.38 162 LEU A N 1
ATOM 1303 C CA . LEU A 1 162 ? 6.959 0.689 4.395 1.00 91.38 162 LEU A CA 1
ATOM 1304 C C . LEU A 1 162 ? 6.624 -0.625 5.105 1.00 91.38 162 LEU A C 1
ATOM 1306 O O . LEU A 1 162 ? 5.553 -0.729 5.690 1.00 91.38 162 LEU A O 1
ATOM 1310 N N . GLU A 1 163 ? 7.540 -1.593 5.119 1.00 88.00 163 GLU A N 1
ATOM 1311 C CA . GLU A 1 163 ? 7.367 -2.862 5.827 1.00 88.00 163 GLU A CA 1
ATOM 1312 C C . GLU A 1 163 ? 7.053 -2.662 7.311 1.00 88.00 163 GLU A C 1
ATOM 1314 O O . GLU A 1 163 ? 6.122 -3.274 7.842 1.00 88.00 163 GLU A O 1
ATOM 1319 N N . THR A 1 164 ? 7.822 -1.805 7.983 1.00 85.31 164 THR A N 1
ATOM 1320 C CA . THR A 1 164 ? 7.612 -1.511 9.399 1.00 85.31 164 THR A CA 1
ATOM 1321 C C . THR A 1 164 ? 6.208 -0.973 9.630 1.00 85.31 164 THR A C 1
ATOM 1323 O O . THR A 1 164 ? 5.484 -1.501 10.472 1.00 85.31 164 THR A O 1
ATOM 1326 N N . TYR A 1 165 ? 5.781 0.026 8.855 1.00 90.12 165 TYR A N 1
ATOM 1327 C CA . TYR A 1 165 ? 4.445 0.595 9.024 1.00 90.12 165 TYR A CA 1
ATOM 1328 C C . TYR A 1 165 ? 3.329 -0.353 8.605 1.00 90.12 165 TYR A C 1
ATOM 1330 O O . TYR A 1 165 ? 2.290 -0.354 9.259 1.00 90.12 165 TYR A O 1
ATOM 1338 N N . LEU A 1 166 ? 3.541 -1.196 7.594 1.00 92.62 166 LEU A N 1
ATOM 1339 C CA . LEU A 1 166 ? 2.605 -2.256 7.229 1.00 92.62 166 LEU A CA 1
ATOM 1340 C C . LEU A 1 166 ? 2.367 -3.193 8.412 1.00 92.62 166 LEU A C 1
ATOM 1342 O O . LEU A 1 166 ? 1.221 -3.385 8.803 1.00 92.62 166 LEU A O 1
ATOM 1346 N N . LYS A 1 167 ? 3.424 -3.694 9.061 1.00 89.25 167 LYS A N 1
ATOM 1347 C CA . LYS A 1 167 ? 3.284 -4.552 10.251 1.00 89.25 167 LYS A CA 1
ATOM 1348 C C . LYS A 1 167 ? 2.591 -3.839 11.403 1.00 89.25 167 LYS A C 1
ATOM 1350 O O . LYS A 1 167 ? 1.704 -4.414 12.029 1.00 89.25 167 LYS A O 1
ATOM 1355 N N . THR A 1 168 ? 2.987 -2.601 11.685 1.00 87.69 168 THR A N 1
ATOM 1356 C CA . THR A 1 168 ? 2.407 -1.794 12.764 1.00 87.69 168 THR A CA 1
ATOM 1357 C C . THR A 1 168 ? 0.911 -1.574 12.545 1.00 87.69 168 THR A C 1
ATOM 1359 O O . THR A 1 168 ? 0.103 -1.898 13.417 1.00 87.69 168 THR A O 1
ATOM 1362 N N . CYS A 1 169 ? 0.527 -1.114 11.353 1.00 93.69 169 CYS A N 1
ATOM 1363 C CA . CYS A 1 169 ? -0.870 -0.886 10.993 1.00 93.69 169 CYS A CA 1
ATOM 1364 C C . CYS A 1 169 ? -1.667 -2.195 10.984 1.00 93.69 169 CYS A C 1
ATOM 1366 O O . CYS A 1 169 ? -2.768 -2.247 11.526 1.00 93.69 169 CYS A O 1
ATOM 1368 N N . HIS A 1 170 ? -1.104 -3.278 10.442 1.00 93.94 170 HIS A N 1
ATOM 1369 C CA . HIS A 1 170 ? -1.774 -4.576 10.363 1.00 93.94 170 HIS A CA 1
ATOM 1370 C C . HIS A 1 170 ? -2.019 -5.191 11.741 1.00 93.94 170 HIS A C 1
ATOM 1372 O O . HIS A 1 170 ? -3.106 -5.704 12.002 1.00 93.94 170 HIS A O 1
ATOM 1378 N N . ARG A 1 171 ? -1.056 -5.082 12.663 1.00 91.12 171 ARG A N 1
ATOM 1379 C CA . ARG A 1 171 ? -1.248 -5.480 14.066 1.00 91.12 171 ARG A CA 1
ATOM 1380 C C . ARG A 1 171 ? -2.363 -4.681 14.731 1.00 91.12 171 ARG A C 1
ATOM 1382 O O . ARG A 1 171 ? -3.161 -5.276 15.449 1.00 91.12 171 ARG A O 1
ATOM 1389 N N . SER A 1 172 ? -2.446 -3.376 14.469 1.00 92.44 172 SER A N 1
ATOM 1390 C CA . SER A 1 172 ? -3.546 -2.551 14.978 1.00 92.44 172 SER A CA 1
ATOM 1391 C C . SER A 1 172 ? -4.897 -2.998 14.402 1.00 92.44 172 SER A C 1
ATOM 1393 O O . SER A 1 172 ? -5.822 -3.223 15.175 1.00 92.44 172 SER A O 1
ATOM 1395 N N . ILE A 1 173 ? -4.995 -3.289 13.095 1.00 94.75 173 ILE A N 1
ATOM 1396 C CA . ILE A 1 173 ? -6.207 -3.883 12.494 1.00 94.75 173 ILE A CA 1
ATOM 1397 C C . ILE A 1 173 ? -6.604 -5.167 13.231 1.00 94.75 173 ILE A C 1
ATOM 1399 O O . ILE A 1 173 ? -7.745 -5.306 13.660 1.00 94.75 173 ILE A O 1
ATOM 1403 N N . ILE A 1 174 ? -5.661 -6.093 13.428 1.00 93.44 174 ILE A N 1
ATOM 1404 C CA . ILE A 1 174 ? -5.916 -7.359 14.128 1.00 93.44 174 ILE A CA 1
ATOM 1405 C C . ILE A 1 174 ? -6.392 -7.107 15.566 1.00 93.44 174 ILE A C 1
ATOM 14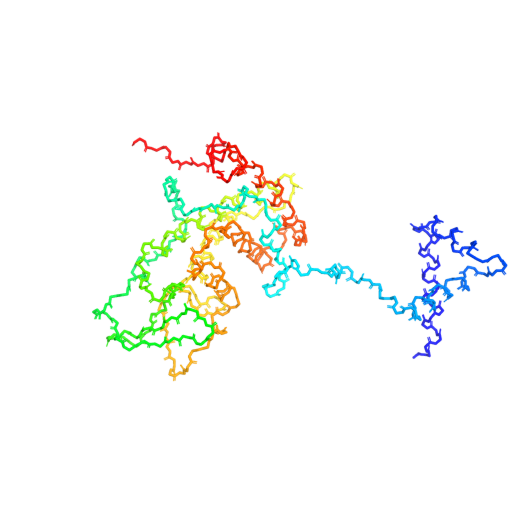07 O O . ILE A 1 174 ? -7.333 -7.758 16.017 1.00 93.44 174 ILE A O 1
ATOM 1411 N N . ALA A 1 175 ? -5.770 -6.173 16.289 1.00 91.56 175 ALA A N 1
ATOM 1412 C CA . ALA A 1 175 ? -6.168 -5.816 17.648 1.00 91.56 175 ALA A CA 1
ATOM 1413 C C . ALA A 1 175 ? -7.591 -5.236 17.696 1.00 91.56 175 ALA A C 1
ATOM 1415 O O . ALA A 1 175 ? -8.377 -5.638 18.550 1.00 91.56 175 ALA A O 1
ATOM 1416 N N . GLN A 1 176 ? -7.946 -4.365 16.747 1.00 92.06 176 GLN A N 1
ATOM 1417 C CA . GLN A 1 176 ? -9.293 -3.799 16.629 1.00 92.06 176 GLN A CA 1
ATOM 1418 C C . GLN A 1 176 ? -10.339 -4.875 16.314 1.00 92.06 176 GLN A C 1
ATOM 1420 O O . GLN A 1 176 ? -11.390 -4.908 16.950 1.00 92.06 176 GLN A O 1
ATOM 1425 N N . GLN A 1 177 ? -10.038 -5.804 15.399 1.00 90.25 177 GLN A N 1
ATOM 1426 C CA . GLN A 1 177 ? -10.938 -6.922 15.095 1.00 90.25 177 GLN A CA 1
ATOM 1427 C C . GLN A 1 177 ? -11.144 -7.827 16.320 1.00 90.25 177 GLN A C 1
ATOM 1429 O O . GLN A 1 177 ? -12.278 -8.173 16.642 1.00 90.25 177 GLN A O 1
ATOM 1434 N N . LYS A 1 178 ? -10.074 -8.137 17.070 1.00 90.94 178 LYS A N 1
ATOM 1435 C CA . LYS A 1 178 ? -10.174 -8.894 18.333 1.00 90.94 178 LYS A C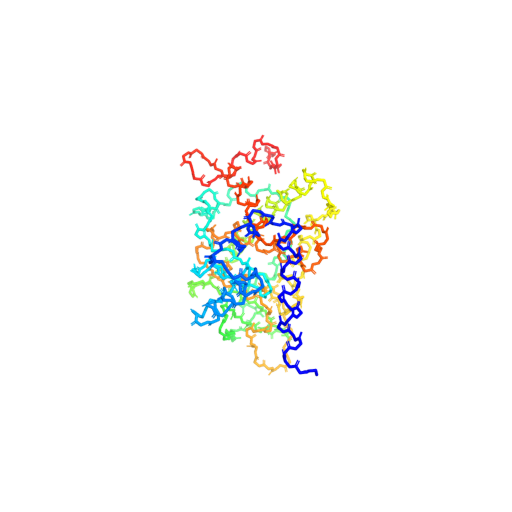A 1
ATOM 1436 C C . LYS A 1 178 ? -11.032 -8.174 19.371 1.00 90.94 178 LYS A C 1
ATOM 1438 O O . LYS A 1 178 ? -11.883 -8.806 19.987 1.00 90.94 178 LYS A O 1
ATOM 1443 N N . ALA A 1 179 ? -10.820 -6.872 19.558 1.00 89.69 179 ALA A N 1
ATOM 1444 C CA . ALA A 1 179 ? -11.558 -6.074 20.534 1.00 89.69 179 ALA A CA 1
ATOM 1445 C C . ALA A 1 179 ? -13.061 -5.996 20.217 1.00 89.69 179 ALA A C 1
ATOM 1447 O O . ALA A 1 179 ? -13.877 -5.983 21.134 1.00 89.69 179 ALA A O 1
ATOM 1448 N N . LYS A 1 180 ? -13.430 -6.000 18.929 1.00 88.81 180 LYS A N 1
ATOM 1449 C CA . LYS A 1 180 ? -14.825 -6.030 18.461 1.00 88.81 180 LYS A CA 1
ATOM 1450 C C . LYS A 1 180 ? -15.460 -7.429 18.485 1.00 88.81 180 LYS A C 1
ATOM 1452 O O . LYS A 1 180 ? -16.639 -7.558 18.175 1.00 88.81 180 LYS A O 1
ATOM 1457 N N . GLY A 1 181 ? -14.705 -8.476 18.832 1.00 87.56 181 GLY A N 1
ATOM 1458 C CA . GLY A 1 181 ? -15.173 -9.865 18.747 1.00 87.56 181 GLY A CA 1
ATOM 1459 C C . GLY A 1 181 ? -15.346 -10.370 17.309 1.00 87.56 181 GLY A C 1
ATOM 1460 O O . GLY A 1 181 ? -15.992 -11.393 17.090 1.00 87.56 181 GLY A O 1
ATOM 1461 N N . SER A 1 182 ? -14.779 -9.666 16.329 1.00 90.06 182 SER A N 1
ATOM 1462 C CA . SER A 1 182 ? -14.839 -10.026 14.916 1.00 90.06 182 SER A CA 1
ATOM 1463 C C . SER A 1 182 ? -13.923 -11.204 14.588 1.00 90.06 182 SER A C 1
ATOM 1465 O O . SER A 1 182 ? -12.948 -11.499 15.288 1.00 90.06 182 SER A O 1
ATOM 1467 N N . LYS A 1 183 ? -14.194 -11.856 13.454 1.00 90.94 183 LYS A N 1
ATOM 1468 C CA . LYS A 1 183 ? -13.327 -12.905 12.915 1.00 90.94 183 LYS A CA 1
ATOM 1469 C C . LYS A 1 183 ? -11.958 -12.323 12.554 1.00 90.94 183 LYS A C 1
ATOM 1471 O O . LYS A 1 183 ? -11.849 -11.377 11.782 1.00 90.94 183 LYS A O 1
ATOM 1476 N N . VAL A 1 184 ? -10.904 -12.938 13.081 1.00 92.44 184 VAL A N 1
ATOM 1477 C CA . VAL A 1 184 ? -9.517 -12.598 12.752 1.00 92.44 184 VAL A CA 1
ATOM 1478 C C . VAL A 1 184 ? -8.976 -13.644 11.795 1.00 92.44 184 VAL A C 1
ATOM 1480 O O . VAL A 1 184 ? -9.070 -14.841 12.063 1.00 92.44 184 VAL A O 1
ATOM 1483 N N . LEU A 1 185 ? -8.385 -13.193 10.691 1.00 91.81 185 LEU A N 1
ATOM 1484 C CA . LEU A 1 185 ? -7.720 -14.077 9.745 1.00 91.81 185 LEU A CA 1
ATOM 1485 C C . LEU A 1 185 ? -6.485 -14.730 10.408 1.00 91.81 185 LEU A C 1
ATOM 1487 O O . LEU A 1 185 ? -5.602 -14.010 10.888 1.00 91.81 185 LEU A O 1
ATOM 1491 N N . PRO A 1 186 ? -6.394 -16.073 10.449 1.00 89.88 186 PRO A N 1
ATOM 1492 C CA . PRO A 1 186 ? -5.197 -16.756 10.923 1.00 89.88 186 PRO A CA 1
ATOM 1493 C C . PRO A 1 186 ? -3.989 -16.403 10.055 1.00 89.88 186 PRO A C 1
ATOM 1495 O O . PRO A 1 186 ? -4.113 -16.296 8.839 1.00 89.88 186 PRO A O 1
ATOM 1498 N N . ASP A 1 187 ? -2.827 -16.222 10.682 1.00 90.06 187 ASP A N 1
ATOM 1499 C CA . ASP A 1 187 ? -1.561 -15.931 9.994 1.00 90.06 187 ASP A CA 1
ATOM 1500 C C . ASP A 1 187 ? -1.590 -14.698 9.059 1.00 90.06 187 ASP A C 1
ATOM 1502 O O . ASP A 1 187 ? -0.813 -14.583 8.111 1.00 90.06 187 ASP A O 1
ATOM 1506 N N . ALA A 1 188 ? -2.483 -13.737 9.339 1.00 91.56 188 ALA A N 1
ATOM 1507 C CA . ALA A 1 188 ? -2.741 -12.600 8.455 1.00 91.56 188 ALA A CA 1
ATOM 1508 C C . ALA A 1 188 ? -1.470 -11.825 8.071 1.00 91.56 188 ALA A C 1
ATOM 1510 O O . ALA A 1 188 ? -1.304 -11.470 6.909 1.00 91.56 188 ALA A O 1
ATOM 1511 N N . LEU A 1 189 ? -0.565 -11.588 9.028 1.00 90.19 189 LEU A N 1
ATOM 1512 C CA . LEU A 1 189 ? 0.692 -10.860 8.804 1.00 90.19 189 LEU A CA 1
ATOM 1513 C C . LEU A 1 189 ? 1.573 -11.532 7.737 1.00 90.19 189 LEU A C 1
ATOM 1515 O O . LEU A 1 189 ? 2.066 -10.852 6.837 1.00 90.19 189 LEU A O 1
ATOM 1519 N N . ASN A 1 190 ? 1.754 -12.854 7.812 1.00 88.94 190 ASN A N 1
ATOM 1520 C CA . ASN A 1 190 ? 2.587 -13.593 6.860 1.00 88.94 190 ASN A CA 1
ATOM 1521 C C . ASN A 1 190 ? 1.887 -13.765 5.510 1.00 88.94 190 ASN A C 1
ATOM 1523 O O . ASN A 1 190 ? 2.536 -13.643 4.467 1.00 88.94 190 ASN A O 1
ATOM 1527 N N . ALA A 1 191 ? 0.570 -13.990 5.517 1.00 91.94 191 ALA A N 1
ATOM 1528 C CA . ALA A 1 191 ? -0.234 -14.061 4.301 1.00 91.94 191 ALA A CA 1
ATOM 1529 C C . ALA A 1 191 ? -0.156 -12.744 3.510 1.00 91.94 191 ALA A C 1
ATOM 1531 O O . ALA A 1 191 ? 0.168 -12.753 2.321 1.00 91.94 191 ALA A O 1
ATOM 1532 N N . PHE A 1 192 ? -0.340 -11.606 4.188 1.00 93.31 192 PHE A N 1
ATOM 1533 C CA . PHE A 1 192 ? -0.186 -10.283 3.588 1.00 93.31 192 PHE A CA 1
ATOM 1534 C C . PHE A 1 192 ? 1.246 -10.039 3.104 1.00 93.31 192 PHE A C 1
ATOM 1536 O O . PHE A 1 192 ? 1.444 -9.606 1.972 1.00 93.31 192 PHE A O 1
ATOM 1543 N N . GLY A 1 193 ? 2.258 -10.339 3.926 1.00 89.88 193 GLY A N 1
ATOM 1544 C CA . GLY A 1 193 ? 3.663 -10.160 3.549 1.00 89.88 193 GLY A CA 1
ATOM 1545 C C . GLY A 1 193 ? 4.049 -10.972 2.309 1.00 89.88 193 GLY A C 1
ATOM 1546 O O . GLY A 1 193 ? 4.750 -10.469 1.427 1.00 89.88 193 GLY A O 1
ATOM 1547 N N . THR A 1 194 ? 3.537 -12.199 2.194 1.00 89.56 194 THR A N 1
ATOM 1548 C CA . THR A 1 194 ? 3.733 -13.065 1.023 1.00 89.56 194 THR A CA 1
ATOM 1549 C C . THR A 1 194 ? 3.042 -12.497 -0.209 1.00 89.56 194 THR A C 1
ATOM 1551 O O . THR A 1 194 ? 3.674 -12.395 -1.258 1.00 89.56 194 THR A O 1
ATOM 1554 N N . TRP A 1 195 ? 1.781 -12.082 -0.083 1.00 92.31 195 TRP A N 1
ATOM 1555 C CA . TRP A 1 195 ? 1.044 -11.434 -1.168 1.00 92.31 195 TRP A CA 1
ATOM 1556 C C . TRP A 1 195 ? 1.747 -10.158 -1.647 1.00 92.31 195 TRP A C 1
ATOM 1558 O O . TRP A 1 195 ? 1.993 -9.978 -2.837 1.00 92.31 195 TRP A O 1
ATOM 1568 N N . PHE A 1 196 ? 2.168 -9.294 -0.725 1.00 92.38 196 PHE A N 1
ATOM 1569 C CA . PHE A 1 196 ? 2.817 -8.040 -1.082 1.00 92.38 196 PHE A CA 1
ATOM 1570 C C . PHE A 1 196 ? 4.177 -8.270 -1.752 1.00 92.38 196 PHE A C 1
ATOM 1572 O O . PHE A 1 196 ? 4.466 -7.698 -2.801 1.00 92.38 196 PHE A O 1
ATOM 1579 N N . SER A 1 197 ? 5.016 -9.142 -1.188 1.00 89.38 197 SER A N 1
ATOM 1580 C CA . SER A 1 197 ? 6.347 -9.418 -1.744 1.00 89.38 197 SER A CA 1
ATOM 1581 C C . SER A 1 197 ? 6.291 -10.187 -3.065 1.00 89.38 197 SER A C 1
ATOM 1583 O O . SER A 1 197 ? 6.881 -9.754 -4.057 1.00 89.38 197 SER A O 1
ATOM 1585 N N . LYS A 1 198 ? 5.574 -11.314 -3.100 1.00 88.69 198 LYS A N 1
ATOM 1586 C CA . LYS A 1 198 ? 5.563 -12.225 -4.249 1.00 88.69 198 LYS A CA 1
ATOM 1587 C C . LYS A 1 198 ? 4.503 -11.891 -5.284 1.00 88.69 198 LYS A C 1
ATOM 1589 O O . LYS A 1 198 ? 4.721 -12.224 -6.437 1.00 88.69 198 LYS A O 1
ATOM 1594 N N . GLY A 1 199 ? 3.389 -11.274 -4.900 1.00 88.31 199 GLY A N 1
ATOM 1595 C CA . GLY A 1 199 ? 2.303 -10.894 -5.806 1.00 88.31 199 GLY A CA 1
ATOM 1596 C C . GLY A 1 199 ? 2.478 -9.480 -6.351 1.00 88.31 199 GLY A C 1
ATOM 1597 O O . GLY A 1 199 ? 2.555 -9.284 -7.563 1.00 88.31 199 GLY A O 1
ATOM 1598 N N . VAL A 1 200 ? 2.607 -8.494 -5.454 1.00 90.88 200 VAL A N 1
ATOM 1599 C CA . VAL A 1 200 ? 2.621 -7.067 -5.828 1.00 90.88 200 VAL A CA 1
ATOM 1600 C C . VAL A 1 200 ? 3.998 -6.594 -6.303 1.00 90.88 200 VAL A C 1
ATOM 1602 O O . VAL A 1 200 ? 4.100 -5.980 -7.365 1.00 90.88 200 VAL A O 1
ATOM 1605 N N . LEU A 1 201 ? 5.058 -6.849 -5.527 1.00 89.75 201 LEU A N 1
ATOM 1606 C CA . LEU A 1 201 ? 6.393 -6.320 -5.825 1.00 89.75 201 LEU A CA 1
ATOM 1607 C C . LEU A 1 201 ? 7.078 -7.084 -6.962 1.00 89.75 201 LEU A C 1
ATOM 1609 O O . LEU A 1 201 ? 7.507 -6.456 -7.930 1.00 89.75 201 LEU A O 1
ATOM 1613 N N . V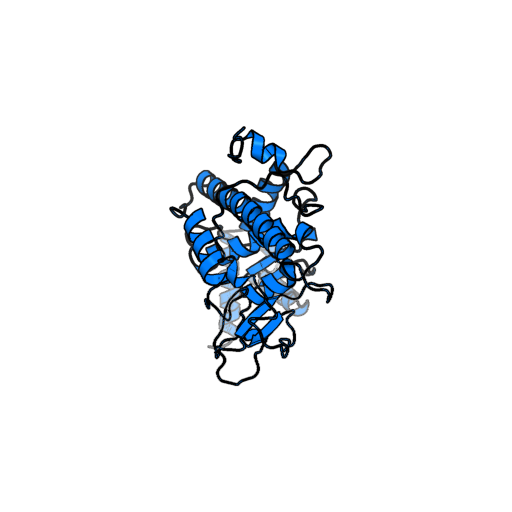AL A 1 202 ? 7.182 -8.412 -6.838 1.00 87.25 202 VAL A N 1
ATOM 1614 C CA . VAL A 1 202 ? 7.946 -9.266 -7.770 1.00 87.25 202 VAL A CA 1
ATOM 1615 C C . VAL A 1 202 ? 7.064 -10.016 -8.765 1.00 87.25 202 VAL A C 1
ATOM 1617 O O . VAL A 1 202 ? 7.519 -10.371 -9.849 1.00 87.25 202 VAL A O 1
ATOM 1620 N N . GLY A 1 203 ? 5.813 -10.273 -8.401 1.00 81.31 203 GLY A N 1
ATOM 1621 C CA . GLY A 1 203 ? 4.912 -11.097 -9.193 1.00 81.31 203 GLY A CA 1
ATOM 1622 C C . GLY A 1 203 ? 4.159 -10.348 -10.275 1.00 81.31 203 GLY A C 1
ATOM 1623 O O . GLY A 1 203 ? 4.080 -9.116 -10.307 1.00 81.31 203 GLY A O 1
ATOM 1624 N N . ASN A 1 204 ? 3.514 -11.153 -11.115 1.00 77.69 204 ASN A N 1
ATOM 1625 C CA . ASN A 1 204 ? 2.644 -10.689 -12.189 1.00 77.69 204 ASN A CA 1
ATOM 1626 C C . ASN A 1 204 ? 1.166 -10.611 -11.761 1.00 77.69 204 ASN A C 1
ATOM 1628 O O . ASN A 1 204 ? 0.269 -10.538 -12.600 1.00 77.69 204 ASN A O 1
ATOM 1632 N N . GLU A 1 205 ? 0.885 -10.663 -10.454 1.00 78.44 205 GLU A N 1
ATOM 1633 C CA . GLU A 1 205 ? -0.486 -10.595 -9.952 1.00 78.44 205 GLU A CA 1
ATOM 1634 C C . GLU A 1 205 ? -1.076 -9.221 -10.288 1.00 78.44 205 GLU A C 1
ATOM 1636 O O . GLU A 1 205 ? -0.505 -8.188 -9.930 1.00 78.44 205 GLU A O 1
ATOM 1641 N N . GLY A 1 206 ? -2.175 -9.207 -11.046 1.00 75.94 206 GLY A N 1
ATOM 1642 C CA . GLY A 1 206 ? -2.847 -7.977 -11.469 1.00 75.94 206 GLY A CA 1
ATOM 1643 C C . GLY A 1 206 ? -2.067 -7.090 -12.451 1.00 75.94 206 GLY A C 1
ATOM 1644 O O . GLY A 1 206 ? -2.478 -5.952 -12.650 1.00 75.94 206 GLY A O 1
ATOM 1645 N N . GLY A 1 207 ? -0.969 -7.571 -13.051 1.00 87.31 207 GLY A N 1
ATOM 1646 C CA . GLY A 1 207 ? -0.169 -6.816 -14.027 1.00 87.31 207 GLY A CA 1
ATOM 1647 C C . GLY A 1 207 ? 1.337 -7.049 -13.896 1.00 87.31 207 GLY A C 1
ATOM 1648 O O . GLY A 1 207 ? 1.772 -7.857 -13.083 1.00 87.31 207 GLY A O 1
ATOM 1649 N N . LEU A 1 208 ? 2.147 -6.317 -14.658 1.00 91.44 208 LEU A N 1
ATOM 1650 C CA . LEU A 1 208 ? 3.615 -6.370 -14.639 1.00 91.44 208 LEU A CA 1
ATOM 1651 C C . LEU A 1 208 ? 4.194 -6.115 -13.234 1.00 91.44 208 LEU A C 1
ATOM 1653 O O . LEU A 1 208 ? 3.578 -5.408 -12.435 1.00 91.44 208 LEU A O 1
ATOM 1657 N N . PRO A 1 209 ? 5.366 -6.675 -12.895 1.00 91.56 209 PRO A N 1
ATOM 1658 C CA . PRO A 1 209 ? 5.964 -6.522 -11.578 1.00 91.56 209 PRO A CA 1
ATOM 1659 C C . PRO A 1 209 ? 6.535 -5.115 -11.390 1.00 91.56 209 PRO A C 1
ATOM 1661 O O . PRO A 1 209 ? 6.963 -4.465 -12.342 1.00 91.56 209 PRO A O 1
ATOM 1664 N N . ILE A 1 210 ? 6.599 -4.653 -10.141 1.00 90.62 210 ILE A N 1
ATOM 1665 C CA . ILE A 1 210 ? 7.258 -3.385 -9.790 1.00 90.62 210 ILE A CA 1
ATOM 1666 C C . ILE A 1 210 ? 8.786 -3.547 -9.824 1.00 90.62 210 ILE A C 1
ATOM 1668 O O . ILE A 1 210 ? 9.510 -2.643 -10.245 1.00 90.62 210 ILE A O 1
ATOM 1672 N N . ILE A 1 211 ? 9.275 -4.698 -9.355 1.00 88.06 211 ILE A N 1
ATOM 1673 C CA . ILE A 1 211 ? 10.686 -5.083 -9.297 1.00 88.06 211 ILE A CA 1
ATOM 1674 C C . ILE A 1 211 ? 10.785 -6.509 -9.823 1.00 88.06 211 ILE A C 1
ATOM 1676 O O . ILE A 1 211 ? 10.392 -7.450 -9.144 1.00 88.06 211 ILE A O 1
ATOM 1680 N N . GLY A 1 212 ? 11.343 -6.699 -11.011 1.00 88.19 212 GLY A N 1
ATOM 1681 C CA . GLY A 1 212 ? 11.438 -8.040 -11.568 1.00 88.19 212 GLY A CA 1
ATOM 1682 C C . GLY A 1 212 ? 11.918 -8.058 -13.002 1.00 88.19 212 GLY A C 1
ATOM 1683 O O . GLY A 1 212 ? 12.213 -7.014 -13.589 1.00 88.19 212 GLY A O 1
ATOM 1684 N N . ASP A 1 213 ? 12.034 -9.272 -13.522 1.00 88.75 213 ASP A N 1
ATOM 1685 C CA . ASP A 1 213 ? 12.275 -9.522 -14.936 1.00 88.75 213 ASP A CA 1
ATOM 1686 C C . ASP A 1 213 ? 10.952 -9.854 -15.625 1.00 88.75 213 ASP A C 1
ATOM 1688 O O . ASP A 1 213 ? 10.118 -10.561 -15.061 1.00 88.75 213 ASP A O 1
ATOM 1692 N N . ILE A 1 214 ? 10.777 -9.352 -16.842 1.00 89.31 214 ILE A N 1
ATOM 1693 C CA . ILE A 1 214 ? 9.615 -9.583 -17.695 1.00 89.31 214 ILE A CA 1
ATOM 1694 C C . ILE A 1 214 ? 10.069 -10.079 -19.063 1.00 89.31 214 ILE A C 1
ATOM 1696 O O . ILE A 1 214 ? 11.125 -9.684 -19.568 1.00 89.31 214 ILE A O 1
ATOM 1700 N N . ASP A 1 215 ? 9.236 -10.912 -19.669 1.00 87.06 215 ASP A N 1
ATOM 1701 C CA . ASP A 1 215 ? 9.371 -11.312 -21.062 1.00 87.06 215 ASP A CA 1
ATOM 1702 C C . ASP A 1 215 ? 8.514 -10.357 -21.908 1.00 87.06 215 ASP A C 1
ATOM 1704 O O . ASP A 1 215 ? 7.365 -10.079 -21.560 1.00 87.06 215 ASP A O 1
ATOM 1708 N N . MET A 1 216 ? 9.060 -9.819 -23.001 1.00 79.25 216 MET A N 1
ATOM 1709 C CA . MET A 1 216 ? 8.306 -8.940 -23.901 1.00 79.25 216 MET A CA 1
ATOM 1710 C C . MET A 1 216 ? 8.144 -9.567 -25.275 1.00 79.25 216 MET A C 1
ATOM 1712 O O . MET A 1 216 ? 9.129 -9.879 -25.938 1.00 79.25 216 MET A O 1
ATOM 1716 N N . ALA A 1 217 ? 6.902 -9.635 -25.750 1.00 64.06 217 ALA A N 1
ATOM 1717 C CA . ALA A 1 217 ? 6.550 -10.163 -27.067 1.00 64.06 217 ALA A CA 1
ATOM 1718 C C . ALA A 1 217 ? 6.757 -9.152 -28.221 1.00 64.06 217 ALA A C 1
ATOM 1720 O O . ALA A 1 217 ? 6.158 -9.291 -29.284 1.00 64.06 217 ALA A O 1
ATOM 1721 N N . GLY A 1 218 ? 7.598 -8.128 -28.029 1.00 66.44 218 GLY A N 1
ATOM 1722 C CA . GLY A 1 218 ? 7.928 -7.142 -29.066 1.00 66.44 218 GLY A CA 1
ATOM 1723 C C . GLY A 1 218 ? 6.934 -5.985 -29.237 1.00 66.44 218 GLY A C 1
ATOM 1724 O O . GLY A 1 218 ? 7.059 -5.241 -30.207 1.00 66.44 218 GLY A O 1
ATOM 1725 N N . HIS A 1 219 ? 5.978 -5.799 -28.320 1.00 76.31 219 HIS A N 1
ATOM 1726 C CA . HIS A 1 219 ? 5.080 -4.637 -28.301 1.00 76.31 219 HIS A CA 1
ATOM 1727 C C . HIS A 1 219 ? 5.575 -3.524 -27.366 1.00 76.31 219 HIS A C 1
ATOM 1729 O O . HIS A 1 219 ? 6.415 -3.747 -26.494 1.00 76.31 219 HIS A O 1
ATOM 1735 N N . GLU A 1 220 ? 5.060 -2.308 -27.553 1.00 80.25 220 GLU A N 1
ATOM 1736 C CA . GLU A 1 220 ? 5.332 -1.189 -26.646 1.00 80.25 220 GLU A CA 1
ATOM 1737 C C . GLU A 1 220 ? 4.578 -1.362 -25.325 1.00 80.25 220 GLU A C 1
ATOM 1739 O O . GLU A 1 220 ? 3.363 -1.572 -25.325 1.00 80.25 220 GLU A O 1
ATOM 1744 N N . LEU A 1 221 ? 5.301 -1.235 -24.208 1.00 85.31 221 LEU A N 1
ATOM 1745 C CA . LEU A 1 221 ? 4.719 -1.352 -22.874 1.00 85.31 221 LEU A CA 1
ATOM 1746 C C . LEU A 1 221 ? 3.937 -0.099 -22.490 1.00 85.31 221 LEU A C 1
ATOM 1748 O O . LEU A 1 221 ? 4.450 1.022 -22.575 1.00 85.31 221 LEU A O 1
ATOM 1752 N N . LYS A 1 222 ? 2.723 -0.308 -21.988 1.00 89.38 222 LYS A N 1
ATOM 1753 C CA . LYS A 1 222 ? 1.830 0.747 -21.507 1.00 89.38 222 LYS A CA 1
ATOM 1754 C C . LYS A 1 222 ? 1.750 0.745 -19.985 1.00 89.38 222 LYS A C 1
ATOM 1756 O O . LYS A 1 222 ? 1.927 -0.284 -19.334 1.00 89.38 222 LYS A O 1
ATOM 1761 N N . ALA A 1 223 ? 1.474 1.908 -19.396 1.00 90.31 223 ALA A N 1
ATOM 1762 C CA . ALA A 1 223 ? 1.400 2.043 -17.943 1.00 90.31 223 ALA A CA 1
ATOM 1763 C C . ALA A 1 223 ? 0.326 1.133 -17.333 1.00 90.31 223 ALA A C 1
ATOM 1765 O O . ALA A 1 223 ? 0.541 0.566 -16.266 1.00 90.31 223 ALA A O 1
ATOM 1766 N N . GLU A 1 224 ? -0.800 0.957 -18.023 1.00 91.69 224 GLU A N 1
ATOM 1767 C CA . GLU A 1 224 ? -1.952 0.182 -17.562 1.00 91.69 224 GLU A CA 1
ATOM 1768 C C . GLU A 1 224 ? -1.623 -1.304 -17.375 1.00 91.69 224 GLU A C 1
ATOM 1770 O O . GLU A 1 224 ? -2.244 -1.962 -16.543 1.00 91.69 224 GLU A O 1
ATOM 1775 N N . GLU A 1 225 ? -0.608 -1.825 -18.075 1.00 91.06 225 GLU A N 1
ATOM 1776 C CA . GLU A 1 225 ? -0.165 -3.218 -17.945 1.00 91.06 225 GLU A CA 1
ATOM 1777 C C . GLU A 1 225 ? 0.425 -3.523 -16.562 1.00 91.06 225 GLU A C 1
ATOM 1779 O O . GLU A 1 225 ? 0.498 -4.687 -16.181 1.00 91.06 225 GLU A O 1
ATOM 1784 N N . PHE A 1 226 ? 0.809 -2.511 -15.777 1.00 91.31 226 PHE A N 1
ATOM 1785 C CA . PHE A 1 226 ? 1.227 -2.684 -14.381 1.00 91.31 226 PHE A CA 1
ATOM 1786 C C . PHE A 1 226 ? 0.045 -2.908 -13.430 1.00 91.31 226 PHE A C 1
ATOM 1788 O O . PHE A 1 226 ? 0.235 -3.420 -12.332 1.00 91.31 226 PHE A O 1
ATOM 1795 N N . GLY A 1 227 ? -1.175 -2.545 -13.821 1.00 91.88 227 GLY A N 1
ATOM 1796 C CA . GLY A 1 227 ? -2.336 -2.595 -12.939 1.00 91.88 227 GLY A CA 1
ATOM 1797 C C . GLY A 1 227 ? -2.407 -1.421 -11.958 1.00 91.88 227 GLY A C 1
ATOM 1798 O O . GLY A 1 227 ? -1.403 -0.845 -11.530 1.00 91.88 227 GLY A O 1
ATOM 1799 N N . SER A 1 228 ? -3.633 -1.057 -11.583 1.00 92.75 228 SER A N 1
ATOM 1800 C CA . SER A 1 228 ? -3.939 0.162 -10.821 1.00 92.75 228 SER A CA 1
ATOM 1801 C C . SER A 1 228 ? -3.213 0.242 -9.476 1.00 92.75 228 SER A C 1
ATOM 1803 O O . SER A 1 228 ? -2.635 1.280 -9.162 1.00 92.75 228 SER A O 1
ATOM 1805 N N . LEU A 1 229 ? -3.171 -0.855 -8.711 1.00 93.56 229 LEU A N 1
ATOM 1806 C CA . LEU A 1 229 ? -2.485 -0.919 -7.415 1.00 93.56 229 LEU A CA 1
ATOM 1807 C C . LEU A 1 229 ? -0.987 -0.609 -7.539 1.00 93.56 229 LEU A C 1
ATOM 1809 O O . LEU A 1 229 ? -0.438 0.163 -6.751 1.00 93.56 229 LEU A O 1
ATOM 1813 N N . LYS A 1 230 ? -0.315 -1.205 -8.530 1.00 93.50 230 LYS A N 1
ATOM 1814 C CA . LYS A 1 230 ? 1.129 -1.028 -8.719 1.00 93.50 230 LYS A CA 1
ATOM 1815 C C . LYS A 1 230 ? 1.435 0.365 -9.253 1.00 93.50 230 LYS A C 1
ATOM 1817 O O . LYS A 1 230 ? 2.358 1.003 -8.757 1.00 93.50 230 LYS A O 1
ATOM 1822 N N . ILE A 1 231 ? 0.624 0.869 -10.187 1.00 93.69 231 ILE A N 1
ATOM 1823 C CA . ILE A 1 231 ? 0.702 2.258 -10.665 1.00 93.69 231 ILE A CA 1
ATOM 1824 C C . ILE A 1 231 ? 0.576 3.233 -9.491 1.00 93.69 231 ILE A C 1
ATOM 1826 O O . ILE A 1 231 ? 1.406 4.134 -9.361 1.00 93.69 231 ILE A O 1
ATOM 1830 N N . TYR A 1 232 ? -0.416 3.029 -8.622 1.00 93.88 232 TYR A N 1
ATOM 1831 C CA . TYR A 1 232 ? -0.644 3.848 -7.435 1.00 93.88 232 TYR A CA 1
ATOM 1832 C C . TYR A 1 232 ? 0.566 3.823 -6.496 1.00 93.88 232 TYR A C 1
ATOM 1834 O O . TYR A 1 232 ? 1.111 4.871 -6.162 1.00 93.88 232 TYR A O 1
ATOM 1842 N N . LEU A 1 233 ? 1.068 2.634 -6.143 1.00 94.06 233 LEU A N 1
ATOM 1843 C CA . LEU A 1 233 ? 2.238 2.494 -5.272 1.00 94.06 233 LEU A CA 1
ATOM 1844 C C . LEU A 1 233 ? 3.500 3.135 -5.875 1.00 94.06 233 LEU A C 1
ATOM 1846 O O . LEU A 1 233 ? 4.300 3.750 -5.163 1.00 94.06 233 LEU A O 1
ATOM 1850 N N . ILE A 1 234 ? 3.687 3.011 -7.191 1.00 92.69 234 ILE A N 1
ATOM 1851 C CA . ILE A 1 234 ? 4.805 3.631 -7.901 1.00 92.69 234 ILE A CA 1
ATOM 1852 C C . ILE A 1 234 ? 4.718 5.156 -7.809 1.00 92.69 234 ILE A C 1
ATOM 1854 O O . ILE A 1 234 ? 5.704 5.788 -7.427 1.00 92.69 234 ILE A O 1
ATOM 1858 N N . LYS A 1 235 ? 3.560 5.739 -8.135 1.00 91.44 235 LYS A N 1
ATOM 1859 C CA . LYS A 1 235 ? 3.365 7.195 -8.190 1.00 91.44 235 LYS A CA 1
ATOM 1860 C C . LYS A 1 235 ? 3.362 7.831 -6.803 1.00 91.44 235 LYS A C 1
ATOM 1862 O O . LYS A 1 235 ? 4.127 8.759 -6.562 1.00 91.44 235 LYS A O 1
ATOM 1867 N N . GLU A 1 236 ? 2.579 7.286 -5.879 1.00 91.75 236 GLU A N 1
ATOM 1868 C CA . GLU A 1 236 ? 2.357 7.907 -4.573 1.00 91.75 236 GLU A CA 1
ATOM 1869 C C . GLU A 1 236 ? 3.467 7.639 -3.555 1.00 91.75 236 GLU A C 1
ATOM 1871 O O . GLU A 1 236 ? 3.565 8.344 -2.550 1.00 91.75 236 GLU A O 1
ATOM 1876 N N . TYR A 1 237 ? 4.317 6.631 -3.785 1.00 92.69 237 TYR A N 1
ATOM 1877 C CA . TYR A 1 237 ? 5.316 6.229 -2.796 1.00 92.69 237 TYR A CA 1
ATOM 1878 C C . TYR A 1 237 ? 6.713 5.986 -3.372 1.00 92.69 237 TYR A C 1
ATOM 1880 O O . TYR A 1 237 ? 7.703 6.572 -2.918 1.00 92.69 237 TYR A O 1
ATOM 1888 N N . LEU A 1 238 ? 6.852 5.108 -4.367 1.00 90.62 238 LEU A N 1
ATOM 1889 C CA . LEU A 1 238 ? 8.184 4.657 -4.785 1.00 90.62 238 LEU A CA 1
ATOM 1890 C C . LEU A 1 238 ? 8.945 5.727 -5.580 1.00 90.62 238 LEU A C 1
ATOM 1892 O O . LEU A 1 238 ? 10.153 5.869 -5.374 1.00 90.62 238 LEU A O 1
ATOM 1896 N N . ASN A 1 239 ? 8.259 6.543 -6.380 1.00 88.00 239 ASN A N 1
ATOM 1897 C CA . ASN A 1 239 ? 8.854 7.661 -7.118 1.00 88.00 239 ASN A CA 1
ATOM 1898 C C . ASN A 1 239 ? 8.887 8.987 -6.327 1.00 88.00 239 ASN A C 1
ATOM 1900 O O . ASN A 1 239 ? 9.740 9.831 -6.597 1.00 88.00 239 ASN A O 1
ATOM 1904 N N . ASP A 1 240 ? 8.040 9.149 -5.306 1.00 87.69 240 ASP A N 1
ATOM 1905 C CA . ASP A 1 240 ? 7.897 10.408 -4.559 1.00 87.69 240 ASP A CA 1
ATOM 1906 C C . ASP A 1 240 ? 9.102 10.677 -3.614 1.00 87.69 240 ASP A C 1
ATOM 1908 O O . ASP A 1 240 ? 9.414 9.847 -2.747 1.00 87.69 240 ASP A O 1
ATOM 1912 N N . PRO A 1 241 ? 9.824 11.810 -3.739 1.00 82.06 241 PRO A N 1
ATOM 1913 C CA . PRO A 1 241 ? 10.942 12.150 -2.852 1.00 82.06 241 PRO A CA 1
ATOM 1914 C C . PRO A 1 241 ? 10.514 12.417 -1.396 1.00 82.06 241 PRO A C 1
ATOM 1916 O O . PRO A 1 241 ? 11.296 12.174 -0.475 1.00 82.06 241 PRO A O 1
ATOM 1919 N N . ALA A 1 242 ? 9.273 12.855 -1.178 1.00 85.56 242 ALA A N 1
ATOM 1920 C CA . ALA A 1 242 ? 8.669 13.136 0.122 1.00 85.56 242 ALA A CA 1
ATOM 1921 C C . ALA A 1 242 ? 7.810 11.969 0.655 1.00 85.56 242 ALA A C 1
ATOM 1923 O O . ALA A 1 242 ? 7.086 12.120 1.642 1.00 85.56 242 ALA A O 1
ATOM 1924 N N . ALA A 1 243 ? 7.935 10.777 0.056 1.00 88.69 243 ALA A N 1
ATOM 1925 C CA . ALA A 1 243 ? 7.139 9.591 0.382 1.00 88.69 243 ALA A CA 1
ATOM 1926 C C . ALA A 1 243 ? 7.151 9.186 1.867 1.00 88.69 243 ALA A C 1
ATOM 1928 O O . ALA A 1 243 ? 6.237 8.508 2.333 1.00 88.69 243 ALA A O 1
ATOM 1929 N N . TYR A 1 244 ? 8.159 9.604 2.639 1.00 88.25 244 TYR A N 1
ATOM 1930 C CA . TYR A 1 244 ? 8.208 9.359 4.079 1.00 88.25 244 TYR A CA 1
ATOM 1931 C C . TYR A 1 244 ? 6.980 9.917 4.817 1.00 88.25 244 TYR A C 1
ATOM 1933 O O . TYR A 1 244 ? 6.520 9.272 5.752 1.00 88.25 244 TYR A O 1
ATOM 1941 N N . MET A 1 245 ? 6.405 11.046 4.379 1.00 91.25 245 MET A N 1
ATOM 1942 C CA . MET A 1 245 ? 5.199 11.617 5.002 1.00 91.25 245 MET A CA 1
ATOM 1943 C C . MET A 1 245 ? 3.948 10.777 4.726 1.00 91.25 245 MET A C 1
ATOM 1945 O O . MET A 1 245 ? 3.002 10.804 5.508 1.00 91.25 245 MET A O 1
ATOM 1949 N N . LYS A 1 246 ? 3.950 10.033 3.615 1.00 93.69 246 LYS A N 1
ATOM 1950 C CA . LYS A 1 246 ? 2.824 9.234 3.117 1.00 93.69 246 LYS A CA 1
ATOM 1951 C C . LYS A 1 246 ? 2.849 7.788 3.604 1.00 93.69 246 LYS A C 1
ATOM 1953 O O . LYS A 1 246 ? 1.886 7.068 3.387 1.00 93.69 246 LYS A O 1
ATOM 1958 N N . VAL A 1 247 ? 3.924 7.320 4.238 1.00 93.75 247 VAL A N 1
ATOM 1959 C CA . VAL A 1 247 ? 4.139 5.875 4.430 1.00 93.75 247 VAL A CA 1
ATOM 1960 C C . VAL A 1 247 ? 3.048 5.169 5.243 1.00 93.75 247 VAL A C 1
ATOM 1962 O O . VAL A 1 247 ? 2.668 4.057 4.891 1.00 93.75 247 VAL A O 1
ATOM 1965 N N . ILE A 1 248 ? 2.512 5.804 6.290 1.00 94.69 248 ILE A N 1
ATOM 1966 C CA . ILE A 1 248 ? 1.417 5.228 7.087 1.00 94.69 248 ILE A CA 1
ATOM 1967 C C . ILE A 1 248 ? 0.123 5.205 6.271 1.00 94.69 248 ILE A C 1
ATOM 1969 O O . ILE A 1 248 ? -0.580 4.199 6.259 1.00 94.69 248 ILE A O 1
ATOM 1973 N N . TRP A 1 249 ? -0.160 6.287 5.546 1.00 95.50 249 TRP A N 1
ATOM 1974 C CA . TRP A 1 249 ? -1.303 6.371 4.640 1.00 95.50 249 TRP A CA 1
ATOM 1975 C C . TRP A 1 249 ? -1.244 5.277 3.565 1.00 95.50 249 TRP A C 1
ATOM 1977 O O . TRP A 1 249 ? -2.184 4.501 3.434 1.00 95.50 249 TRP A O 1
ATOM 1987 N N . ILE A 1 250 ? -0.100 5.114 2.894 1.00 96.56 250 ILE A N 1
ATOM 1988 C CA . ILE A 1 250 ? 0.132 4.043 1.913 1.00 96.56 250 ILE A CA 1
ATOM 1989 C C . ILE A 1 250 ? -0.014 2.660 2.546 1.00 96.56 250 ILE A C 1
ATOM 1991 O O . ILE A 1 250 ? -0.659 1.794 1.962 1.00 96.56 250 ILE A O 1
ATOM 1995 N N . ALA A 1 251 ? 0.541 2.441 3.742 1.00 96.69 251 ALA A N 1
ATOM 1996 C CA . ALA A 1 251 ? 0.403 1.169 4.442 1.00 96.69 251 ALA A CA 1
ATOM 1997 C C . ALA A 1 251 ? -1.073 0.811 4.683 1.00 96.69 251 ALA A C 1
ATOM 1999 O O . ALA A 1 251 ? -1.484 -0.321 4.432 1.00 96.69 251 ALA A O 1
ATOM 2000 N N . LEU A 1 252 ? -1.883 1.781 5.111 1.00 97.25 252 LEU A N 1
ATOM 2001 C CA . LEU A 1 252 ? -3.313 1.585 5.330 1.00 97.25 252 LEU A CA 1
ATOM 2002 C C . LEU A 1 252 ? -4.088 1.362 4.024 1.00 97.25 252 LEU A C 1
ATOM 2004 O O . LEU A 1 252 ? -4.976 0.513 4.013 1.00 97.25 252 LEU A O 1
ATOM 2008 N N . VAL A 1 253 ? -3.735 2.043 2.927 1.00 96.88 253 VAL A N 1
ATOM 2009 C CA . VAL A 1 253 ? -4.344 1.797 1.604 1.00 96.88 253 VAL A CA 1
ATOM 2010 C C . VAL A 1 253 ? -4.076 0.364 1.142 1.00 96.88 253 VAL A C 1
ATOM 2012 O O . VAL A 1 253 ? -4.994 -0.335 0.720 1.00 96.88 253 VAL A O 1
ATOM 2015 N N . LEU A 1 254 ? -2.826 -0.098 1.247 1.00 96.88 254 LEU A N 1
ATOM 2016 C CA . LEU A 1 254 ? -2.440 -1.451 0.838 1.00 96.88 254 LEU A CA 1
ATOM 2017 C C . LEU A 1 254 ? -3.164 -2.526 1.659 1.00 96.88 254 LEU A C 1
ATOM 2019 O O . LEU A 1 254 ? -3.597 -3.537 1.106 1.00 96.88 254 LEU A O 1
ATOM 2023 N N . LEU A 1 255 ? -3.307 -2.304 2.968 1.00 97.12 255 LEU A N 1
ATOM 2024 C CA . LEU A 1 255 ? -4.031 -3.214 3.853 1.00 97.12 255 LEU A CA 1
ATOM 2025 C C . LEU A 1 255 ? -5.530 -3.231 3.540 1.00 97.12 255 LEU A C 1
ATOM 2027 O O . LEU A 1 255 ? -6.101 -4.315 3.454 1.00 97.12 255 LEU A O 1
ATOM 2031 N N . GLU A 1 256 ? -6.157 -2.071 3.316 1.00 96.75 256 GLU A N 1
ATOM 2032 C CA . GLU A 1 256 ? -7.565 -2.012 2.903 1.00 96.75 256 GLU A CA 1
ATOM 2033 C C . GLU A 1 256 ? -7.788 -2.751 1.587 1.00 96.75 256 GLU A C 1
ATOM 2035 O O . GLU A 1 2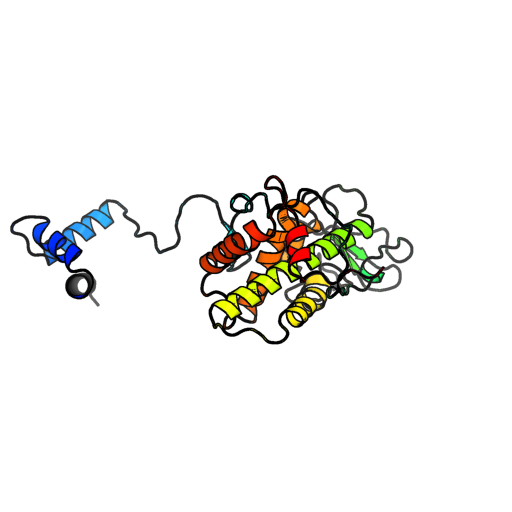56 ? -8.701 -3.571 1.496 1.00 96.75 256 GLU A O 1
ATOM 2040 N N . TYR A 1 257 ? -6.929 -2.507 0.593 1.00 95.56 257 TYR A N 1
ATOM 2041 C CA . TYR A 1 257 ? -6.999 -3.185 -0.695 1.00 95.56 257 TYR A CA 1
ATOM 2042 C C . TYR A 1 257 ? -6.945 -4.700 -0.532 1.00 95.56 257 TYR A C 1
ATOM 2044 O O . TYR A 1 257 ? -7.799 -5.408 -1.065 1.00 95.56 257 TYR A O 1
ATOM 2052 N N . TRP A 1 258 ? -5.971 -5.203 0.226 1.00 95.56 258 TRP A N 1
ATOM 2053 C CA . TRP A 1 258 ? -5.804 -6.636 0.427 1.00 95.56 258 TRP A CA 1
ATOM 2054 C C . TRP A 1 258 ? -7.002 -7.260 1.147 1.00 95.56 258 TRP A C 1
ATOM 2056 O O . TRP A 1 258 ? -7.580 -8.236 0.668 1.00 95.56 258 TRP A O 1
ATOM 2066 N N . TYR A 1 259 ? -7.433 -6.673 2.263 1.00 95.56 259 TYR A N 1
ATOM 2067 C CA . TYR A 1 259 ? -8.565 -7.209 3.009 1.00 95.56 259 TYR A CA 1
ATOM 2068 C C . TYR A 1 259 ? -9.867 -7.157 2.208 1.00 95.56 259 TYR A C 1
ATOM 2070 O O . TYR A 1 259 ? -10.575 -8.156 2.160 1.00 95.56 259 TYR A O 1
ATOM 2078 N N . ARG A 1 260 ? -10.180 -6.045 1.534 1.00 94.12 260 ARG A N 1
ATOM 2079 C CA . ARG A 1 260 ? -11.414 -5.944 0.741 1.00 94.12 260 ARG A CA 1
ATOM 2080 C C . ARG A 1 260 ? -11.416 -6.864 -0.476 1.00 94.12 260 ARG A C 1
ATOM 2082 O O . ARG A 1 260 ? -12.476 -7.358 -0.840 1.00 94.12 260 ARG A O 1
ATOM 2089 N N . SER A 1 261 ? -10.254 -7.104 -1.082 1.00 92.50 261 SER A N 1
ATOM 2090 C CA . SER A 1 261 ? -10.154 -7.948 -2.279 1.00 92.50 261 SER A CA 1
ATOM 2091 C C . SER A 1 261 ? -10.201 -9.441 -1.955 1.00 92.50 261 SER A C 1
ATOM 2093 O O . SER A 1 261 ? -10.784 -10.208 -2.716 1.00 92.50 261 SER A O 1
ATOM 2095 N N . PHE A 1 262 ? -9.594 -9.867 -0.842 1.00 93.12 262 PHE A N 1
ATOM 2096 C CA . PHE A 1 262 ? -9.365 -11.293 -0.572 1.00 93.12 262 PHE A CA 1
ATOM 2097 C C . PHE A 1 262 ? -10.034 -11.808 0.705 1.00 93.12 262 PHE A C 1
ATOM 2099 O O . PHE A 1 262 ? -10.285 -13.008 0.827 1.00 93.12 262 PHE A O 1
ATOM 2106 N N . HIS A 1 263 ? -10.320 -10.931 1.667 1.00 93.75 263 HIS A N 1
ATOM 2107 C CA . HIS A 1 263 ? -10.793 -11.301 3.004 1.00 93.75 263 HIS A CA 1
ATOM 2108 C C . HIS A 1 263 ? -11.892 -10.360 3.544 1.00 93.75 263 HIS A C 1
ATOM 2110 O O . HIS A 1 263 ? -11.782 -9.915 4.694 1.00 93.75 263 HIS A O 1
ATOM 2116 N N . PRO A 1 264 ? -12.947 -10.045 2.761 1.00 91.44 264 PRO A N 1
ATOM 2117 C CA . PRO A 1 264 ? -13.948 -9.049 3.152 1.00 91.44 264 PRO A CA 1
ATOM 2118 C C . PRO A 1 264 ? -14.674 -9.418 4.454 1.00 91.44 264 PRO A C 1
ATOM 2120 O O . PRO A 1 264 ? -14.927 -8.547 5.281 1.00 91.44 264 PRO A O 1
ATOM 2123 N N . ASP A 1 265 ? -14.907 -10.711 4.695 1.00 89.38 265 ASP A N 1
ATOM 2124 C CA . ASP A 1 265 ? -15.611 -11.220 5.883 1.00 89.38 265 ASP A CA 1
ATOM 2125 C C . ASP A 1 265 ? -14.840 -11.034 7.204 1.00 89.38 265 ASP A C 1
ATOM 2127 O O . ASP A 1 265 ? -15.388 -11.241 8.287 1.00 89.38 265 ASP A O 1
ATOM 2131 N N . CYS A 1 266 ? -13.548 -10.705 7.130 1.00 89.25 266 CYS A N 1
ATOM 2132 C CA . CYS A 1 266 ? -12.665 -10.526 8.285 1.00 89.25 266 CYS A CA 1
ATOM 2133 C C . CYS A 1 266 ? -12.234 -9.057 8.456 1.00 89.25 266 CYS A C 1
ATOM 2135 O O . CYS A 1 266 ? -11.224 -8.784 9.112 1.00 89.25 266 CYS A O 1
ATOM 2137 N N . PHE A 1 267 ? -12.939 -8.119 7.817 1.00 92.94 267 PHE A N 1
ATOM 2138 C CA . PHE A 1 267 ? -12.558 -6.711 7.754 1.00 92.94 267 PHE A CA 1
ATOM 2139 C C . PHE A 1 267 ? -13.675 -5.769 8.220 1.00 92.94 267 PHE A C 1
ATOM 2141 O O . PHE A 1 267 ? -14.775 -6.191 8.561 1.00 92.94 267 PHE A O 1
ATOM 2148 N N . PHE A 1 268 ? -13.361 -4.475 8.302 1.00 91.31 268 PHE A N 1
ATOM 2149 C CA . PHE A 1 268 ? -14.323 -3.423 8.638 1.00 91.31 268 PHE A CA 1
ATOM 2150 C C . PHE A 1 268 ? -15.440 -3.354 7.596 1.00 91.31 268 PHE A C 1
ATOM 2152 O O . PHE A 1 268 ? -15.184 -3.515 6.398 1.00 91.31 268 PHE A O 1
ATOM 2159 N N . LEU A 1 269 ? -16.660 -3.058 8.048 1.00 89.25 269 LEU A N 1
ATOM 2160 C CA . LEU A 1 269 ? -17.843 -3.088 7.192 1.00 89.25 269 LEU A CA 1
ATOM 2161 C C . LEU A 1 269 ? -17.751 -2.013 6.102 1.00 89.25 269 LEU A C 1
ATOM 2163 O O . LEU A 1 269 ? -17.940 -2.291 4.917 1.00 89.25 269 LEU A O 1
ATOM 2167 N N . THR A 1 270 ? -17.378 -0.790 6.486 1.00 89.81 270 THR A N 1
ATOM 2168 C CA . THR A 1 270 ? -17.299 0.365 5.579 1.00 89.81 270 THR A CA 1
ATOM 2169 C C . THR A 1 270 ? -15.898 0.973 5.551 1.00 89.81 270 THR A C 1
ATOM 2171 O O . THR A 1 270 ? -15.104 0.800 6.479 1.00 89.81 270 THR A O 1
ATOM 2174 N N . SER A 1 271 ? -15.550 1.658 4.454 1.00 89.44 271 SER A N 1
ATOM 2175 C CA . SER A 1 271 ? -14.249 2.339 4.340 1.00 89.44 271 SER A CA 1
ATOM 2176 C C . SER A 1 271 ? -14.137 3.457 5.370 1.00 89.44 271 SER A C 1
ATOM 2178 O O . SER A 1 271 ? -13.101 3.597 6.008 1.00 89.44 271 SER A O 1
ATOM 2180 N N . THR A 1 272 ? -15.221 4.194 5.611 1.00 90.38 272 THR A N 1
ATOM 2181 C CA . THR A 1 272 ? -15.276 5.229 6.649 1.00 90.38 272 THR A CA 1
ATOM 2182 C C . THR A 1 272 ? -14.955 4.662 8.029 1.00 90.38 272 THR A C 1
ATOM 2184 O O . THR A 1 272 ? -14.067 5.180 8.703 1.00 90.38 272 THR A O 1
ATOM 2187 N N . GLU A 1 273 ? -15.589 3.546 8.415 1.00 92.50 273 GLU A N 1
ATOM 2188 C CA . GLU A 1 273 ? -15.327 2.891 9.702 1.00 92.50 273 GLU A CA 1
ATOM 2189 C C . GLU A 1 273 ? -13.855 2.477 9.831 1.00 92.50 273 GLU A C 1
ATOM 2191 O O . GLU A 1 273 ? -13.239 2.682 10.881 1.00 92.50 273 GLU A O 1
ATOM 2196 N N . TYR A 1 274 ? -13.278 1.918 8.762 1.00 94.94 274 TYR A N 1
ATOM 2197 C CA . TYR A 1 274 ? -11.866 1.553 8.717 1.00 94.94 274 TYR A CA 1
ATOM 2198 C C . TYR A 1 274 ? -10.965 2.765 8.962 1.00 94.94 274 TYR A C 1
ATOM 2200 O O . TYR A 1 274 ? -10.173 2.767 9.905 1.00 94.94 274 TYR A O 1
ATOM 2208 N N . TRP A 1 275 ? -11.095 3.807 8.141 1.00 94.94 275 TRP A N 1
ATOM 2209 C CA . TRP A 1 275 ? -10.211 4.966 8.197 1.00 94.94 275 TRP A CA 1
ATOM 2210 C C . TRP A 1 275 ? -10.307 5.700 9.532 1.00 94.94 275 TRP A C 1
ATOM 2212 O O . TRP A 1 275 ? -9.275 5.985 10.141 1.00 94.94 275 TRP A O 1
ATOM 2222 N N . GLU A 1 276 ? -11.517 5.937 10.037 1.00 93.69 276 GLU A N 1
ATOM 2223 C CA . GLU A 1 276 ? -11.720 6.590 11.332 1.00 93.69 276 GLU A CA 1
ATOM 2224 C C . GLU A 1 276 ? -11.156 5.754 12.482 1.00 93.69 276 GLU A C 1
ATOM 2226 O O . GLU A 1 276 ? -10.429 6.280 13.328 1.00 93.69 276 GLU A O 1
ATOM 2231 N N . THR A 1 277 ? -11.407 4.440 12.493 1.00 94.69 277 THR A N 1
ATOM 2232 C CA . THR A 1 277 ? -10.869 3.557 13.540 1.00 94.69 277 THR A CA 1
ATOM 2233 C C . THR A 1 277 ? -9.340 3.540 13.519 1.00 94.69 277 THR A C 1
ATOM 2235 O O . THR A 1 277 ? -8.692 3.590 14.569 1.00 94.69 277 THR A O 1
ATOM 2238 N N . MET A 1 278 ? -8.730 3.480 12.334 1.00 95.75 278 MET A N 1
ATOM 2239 C CA . MET A 1 278 ? -7.275 3.416 12.219 1.00 95.75 278 MET A CA 1
ATOM 2240 C C . MET A 1 278 ? -6.608 4.745 12.566 1.00 95.75 278 MET A C 1
ATOM 2242 O O . MET A 1 278 ? -5.608 4.738 13.280 1.00 95.75 278 MET A O 1
ATOM 2246 N N . ILE A 1 279 ? -7.170 5.880 12.141 1.00 94.31 279 ILE A N 1
ATOM 2247 C CA . ILE A 1 279 ? -6.656 7.211 12.497 1.00 94.31 279 ILE A CA 1
ATOM 2248 C C . ILE A 1 279 ? -6.759 7.436 14.012 1.00 94.31 279 ILE A C 1
ATOM 2250 O O . ILE A 1 279 ? -5.777 7.833 14.643 1.00 94.31 279 ILE A O 1
ATOM 2254 N N . ASN A 1 280 ? -7.909 7.113 14.611 1.00 92.44 280 ASN A N 1
ATOM 2255 C CA . ASN A 1 280 ? -8.145 7.306 16.042 1.00 92.44 280 ASN A CA 1
ATOM 2256 C C . ASN A 1 280 ? -7.312 6.364 16.918 1.00 92.44 280 ASN A C 1
ATOM 2258 O O . ASN A 1 280 ? -6.918 6.745 18.019 1.00 92.44 280 ASN A O 1
ATOM 2262 N N . SER A 1 281 ? -7.018 5.148 16.447 1.00 90.94 281 SER A N 1
ATOM 2263 C CA . SER A 1 281 ? -6.218 4.186 17.214 1.00 90.94 281 SER A CA 1
ATOM 2264 C C . SER A 1 281 ? -4.710 4.424 17.076 1.00 90.94 281 SER A C 1
ATOM 2266 O O . SER A 1 281 ? -4.000 4.451 18.080 1.00 90.94 281 SER A O 1
ATOM 2268 N N . LEU A 1 282 ? -4.207 4.644 15.857 1.00 91.19 282 LEU A N 1
ATOM 2269 C CA . LEU A 1 282 ? -2.772 4.798 15.598 1.00 91.19 282 LEU A CA 1
ATOM 2270 C C . LEU A 1 282 ? -2.252 6.199 15.929 1.00 91.19 282 LEU A C 1
ATOM 2272 O O . LEU A 1 282 ? -1.118 6.329 16.391 1.00 91.19 282 LEU A O 1
ATOM 2276 N N . GLY A 1 283 ? -3.056 7.246 15.724 1.00 89.38 283 GLY A N 1
ATOM 2277 C CA . GLY A 1 283 ? -2.651 8.636 15.948 1.00 89.38 283 GLY A CA 1
ATOM 2278 C C . GLY A 1 283 ? -2.042 8.877 17.337 1.00 89.38 283 GLY A C 1
ATOM 2279 O O . GLY A 1 283 ? -0.899 9.347 17.416 1.00 89.38 283 GLY A O 1
ATOM 2280 N N . PRO A 1 284 ? -2.738 8.520 18.434 1.00 86.50 284 PRO A N 1
ATOM 2281 C CA . PRO A 1 284 ? -2.218 8.650 19.796 1.00 86.50 284 PRO A CA 1
ATOM 2282 C C . PRO A 1 284 ? -0.988 7.772 20.069 1.00 86.50 284 PRO A C 1
ATOM 2284 O O . PRO A 1 284 ? -0.044 8.217 20.729 1.00 86.50 284 PRO A O 1
ATOM 2287 N N . GLN A 1 285 ? -0.970 6.547 19.532 1.00 84.06 285 GLN A N 1
ATOM 2288 C CA . GLN A 1 285 ? 0.123 5.585 19.724 1.00 84.06 285 GLN A CA 1
ATOM 2289 C C . GLN A 1 285 ? 1.427 6.045 19.061 1.00 84.06 285 GLN A C 1
ATOM 2291 O O . GLN A 1 285 ? 2.509 5.781 19.577 1.00 84.06 285 GLN A O 1
ATOM 2296 N N . MET A 1 286 ? 1.330 6.784 17.955 1.00 86.44 286 MET A N 1
ATOM 2297 C CA . MET A 1 286 ? 2.478 7.320 17.216 1.00 86.44 286 MET A CA 1
ATOM 2298 C C . MET A 1 286 ? 2.851 8.752 17.627 1.00 86.44 286 MET A C 1
ATOM 2300 O O . MET A 1 286 ? 3.633 9.420 16.950 1.00 86.44 286 MET A O 1
ATOM 2304 N N . THR A 1 287 ? 2.275 9.265 18.718 1.00 84.50 287 THR A N 1
ATOM 2305 C CA . THR A 1 287 ? 2.554 10.622 19.203 1.00 84.50 287 THR A CA 1
ATOM 2306 C C . THR A 1 287 ? 3.737 10.630 20.166 1.00 84.50 287 THR A C 1
ATOM 2308 O O . THR A 1 287 ? 3.639 10.144 21.297 1.00 84.50 287 THR A O 1
ATOM 2311 N N . GLY A 1 288 ? 4.841 11.234 19.738 1.00 76.94 288 GLY A N 1
ATOM 2312 C CA . GLY A 1 288 ? 6.026 11.500 20.544 1.00 76.94 288 GLY A CA 1
ATOM 2313 C C . GLY A 1 288 ? 5.906 12.741 21.426 1.00 76.94 288 GLY A C 1
ATOM 2314 O O . GLY A 1 288 ? 4.892 13.446 21.451 1.00 76.94 288 GLY A O 1
ATOM 2315 N N . THR A 1 289 ? 6.981 13.021 22.159 1.00 69.81 289 THR A N 1
ATOM 2316 C CA . THR A 1 289 ? 7.106 14.225 22.986 1.00 69.81 289 THR A CA 1
ATOM 2317 C C . THR A 1 289 ? 6.988 15.470 22.097 1.00 69.81 289 THR A C 1
ATOM 2319 O O . THR A 1 289 ? 7.729 15.621 21.128 1.00 69.81 289 THR A O 1
ATOM 2322 N N . GLY A 1 290 ? 6.019 16.344 22.388 1.00 70.44 290 GLY A N 1
ATOM 2323 C CA . GLY A 1 290 ? 5.746 17.550 21.592 1.00 70.44 290 GLY A CA 1
ATOM 2324 C C . GLY A 1 290 ? 4.774 17.370 20.416 1.00 70.44 290 GLY A C 1
ATOM 2325 O O . GLY A 1 290 ? 4.723 18.237 19.550 1.00 70.44 290 GLY A O 1
ATOM 2326 N N . GLY A 1 291 ? 4.014 16.269 20.349 1.00 75.38 291 GLY A N 1
ATOM 2327 C CA . GLY A 1 291 ? 2.948 16.091 19.345 1.00 75.38 291 GLY A CA 1
ATOM 2328 C C . GLY A 1 291 ? 3.424 15.607 17.970 1.00 75.38 291 GLY A C 1
ATOM 2329 O O . GLY A 1 291 ? 2.617 15.435 17.058 1.00 75.38 291 GLY A O 1
ATOM 2330 N N . SER A 1 292 ? 4.731 15.381 17.812 1.00 82.12 292 SER A N 1
ATOM 2331 C CA . SER A 1 292 ? 5.340 14.913 16.565 1.00 82.12 292 SER A CA 1
ATOM 2332 C C . SER A 1 292 ? 5.268 13.390 16.413 1.00 82.12 292 SER A C 1
ATOM 2334 O O . SER A 1 292 ? 5.023 12.668 17.378 1.00 82.12 292 SER A O 1
ATOM 2336 N N . HIS A 1 293 ? 5.478 12.891 15.193 1.00 84.00 293 HIS A N 1
ATOM 2337 C CA . HIS A 1 293 ? 5.547 11.457 14.920 1.00 84.00 293 HIS A CA 1
ATOM 2338 C C . HIS A 1 293 ? 6.707 10.781 15.677 1.00 84.00 293 HIS A C 1
ATOM 2340 O O . HIS A 1 293 ? 7.859 11.206 15.559 1.00 84.00 293 HIS A O 1
ATOM 2346 N N . SER A 1 294 ? 6.416 9.693 16.394 1.00 80.12 294 SER A N 1
ATOM 2347 C CA . SER A 1 294 ? 7.404 8.827 17.043 1.00 80.12 294 SER A CA 1
ATOM 2348 C C . SER A 1 294 ? 6.885 7.396 17.188 1.00 80.12 294 SER A C 1
ATOM 2350 O O . SER A 1 294 ? 5.714 7.182 17.490 1.00 80.12 294 SER A O 1
ATOM 2352 N N . LEU A 1 295 ? 7.778 6.416 17.035 1.00 74.44 295 LEU A N 1
ATOM 2353 C CA . LEU A 1 295 ? 7.499 5.003 17.315 1.00 74.44 295 LEU A CA 1
ATOM 2354 C C . LEU A 1 295 ? 7.922 4.572 18.734 1.00 74.44 295 LEU A C 1
ATOM 2356 O O . LEU A 1 295 ? 7.643 3.446 19.129 1.00 74.44 295 LEU A O 1
ATOM 2360 N N . GLU A 1 296 ? 8.506 5.462 19.546 1.00 67.44 296 GLU A N 1
ATOM 2361 C CA . GLU A 1 296 ? 9.041 5.126 20.882 1.00 67.44 296 GLU A CA 1
ATOM 2362 C C . GLU A 1 296 ? 8.005 4.532 21.854 1.00 67.44 296 GLU A C 1
ATOM 2364 O O . GLU A 1 296 ? 8.351 3.790 22.774 1.00 67.44 296 GLU A O 1
ATOM 2369 N N . LYS A 1 297 ? 6.725 4.890 21.704 1.00 59.19 297 LYS A N 1
ATOM 2370 C CA . LYS A 1 297 ? 5.637 4.328 22.522 1.00 59.19 297 LYS A CA 1
ATOM 2371 C C . LYS A 1 297 ? 5.250 2.920 22.074 1.00 59.19 297 LYS A C 1
ATOM 2373 O O . LYS A 1 297 ? 4.913 2.095 22.915 1.00 59.19 297 LYS A O 1
ATOM 2378 N N . TYR A 1 298 ? 5.380 2.635 20.781 1.00 58.97 298 TYR A N 1
ATOM 2379 C CA . TYR A 1 298 ? 5.200 1.295 20.226 1.00 58.97 298 TYR A CA 1
ATOM 2380 C C . TYR A 1 298 ? 6.290 0.326 20.717 1.00 58.97 298 TYR A C 1
ATOM 2382 O O . TYR A 1 298 ? 6.023 -0.863 20.905 1.00 58.97 298 TYR A O 1
ATOM 2390 N N . ASP A 1 299 ? 7.489 0.850 20.994 1.00 52.97 299 ASP A N 1
ATOM 2391 C CA . ASP A 1 299 ? 8.603 0.091 21.572 1.00 52.97 299 ASP A CA 1
ATOM 2392 C C . ASP A 1 299 ? 8.373 -0.261 23.055 1.00 52.97 299 ASP A C 1
ATOM 2394 O O . ASP A 1 299 ? 8.733 -1.354 23.494 1.00 52.97 299 ASP A O 1
ATOM 2398 N N . ARG A 1 300 ? 7.735 0.621 23.843 1.00 41.09 300 ARG A N 1
ATOM 2399 C CA . ARG A 1 300 ? 7.517 0.413 25.292 1.00 41.09 300 ARG A CA 1
ATOM 2400 C C . ARG A 1 300 ? 6.425 -0.601 25.640 1.00 41.09 300 ARG A C 1
ATOM 2402 O O . ARG A 1 300 ? 6.499 -1.208 26.703 1.00 41.09 300 ARG A O 1
ATOM 2409 N N . GLU A 1 301 ? 5.454 -0.821 24.758 1.00 42.56 301 GLU A N 1
ATOM 2410 C CA . GLU A 1 301 ? 4.384 -1.821 24.937 1.00 42.56 301 GLU A CA 1
ATOM 2411 C C . GLU A 1 301 ? 4.774 -3.223 24.420 1.00 42.56 301 GLU A C 1
ATOM 2413 O O . GLU A 1 301 ? 3.927 -4.103 24.278 1.00 42.56 301 GLU A O 1
ATOM 2418 N N . GLY A 1 302 ? 6.066 -3.458 24.146 1.00 39.81 302 GLY A N 1
ATOM 2419 C CA . GLY A 1 302 ? 6.600 -4.789 23.842 1.00 39.81 302 GLY A CA 1
ATOM 2420 C C . GLY A 1 302 ? 6.399 -5.268 22.401 1.00 39.81 302 GLY A C 1
ATOM 2421 O O . GLY A 1 302 ? 6.558 -6.456 22.133 1.00 39.81 302 GLY A O 1
ATOM 2422 N N . ASN A 1 303 ? 6.085 -4.377 21.453 1.00 47.47 303 ASN A N 1
ATOM 2423 C CA . ASN A 1 303 ? 5.830 -4.749 20.053 1.00 47.47 303 ASN A CA 1
ATOM 2424 C C . ASN A 1 303 ? 7.001 -4.489 19.085 1.00 47.47 303 ASN A C 1
ATOM 2426 O O . ASN A 1 303 ? 6.849 -4.700 17.874 1.00 47.47 303 ASN A O 1
ATOM 2430 N N . TYR A 1 304 ? 8.178 -4.135 19.610 1.00 44.59 304 TYR A N 1
ATOM 2431 C CA . TYR A 1 304 ? 9.435 -4.079 18.863 1.00 44.59 304 TYR A CA 1
ATOM 2432 C C . TYR A 1 304 ? 10.500 -4.963 19.527 1.00 44.59 304 TYR A C 1
ATOM 2434 O O . TYR A 1 304 ? 11.225 -4.547 20.428 1.00 44.59 304 TYR A O 1
ATOM 2442 N N . VAL A 1 305 ? 10.589 -6.227 19.103 1.00 36.28 305 VAL A N 1
ATOM 2443 C CA . VAL A 1 305 ? 11.694 -7.100 19.519 1.00 36.28 305 VAL A CA 1
ATOM 2444 C C . VAL A 1 305 ? 12.913 -6.729 18.681 1.00 36.28 305 VAL A C 1
ATOM 2446 O O . VAL A 1 305 ? 13.029 -7.117 17.522 1.00 36.28 305 VAL A O 1
ATOM 2449 N N . GLY A 1 306 ? 13.801 -5.943 19.281 1.00 38.62 306 GLY A N 1
ATOM 2450 C CA . GLY A 1 306 ? 15.076 -5.546 18.692 1.00 38.62 306 GLY A CA 1
ATOM 2451 C C . GLY A 1 306 ? 16.115 -5.091 19.716 1.00 38.62 306 GLY A C 1
ATOM 2452 O O . GLY A 1 306 ? 17.015 -4.341 19.359 1.00 38.62 306 GLY A O 1
ATOM 2453 N N . LEU A 1 307 ? 16.002 -5.523 20.977 1.00 32.53 307 LEU A N 1
ATOM 2454 C CA . LEU A 1 307 ? 17.142 -5.564 21.891 1.00 32.53 307 LEU A CA 1
ATOM 2455 C C . LEU A 1 307 ? 17.826 -6.912 21.695 1.00 32.53 307 LEU A C 1
ATOM 2457 O O . LEU A 1 307 ? 17.384 -7.911 22.255 1.00 32.53 307 LEU A O 1
ATOM 2461 N N . GLN A 1 308 ? 18.909 -6.933 20.928 1.00 27.84 308 GLN A N 1
ATOM 2462 C CA . GLN A 1 308 ? 20.044 -7.763 21.307 1.00 27.84 308 GLN A CA 1
ATOM 2463 C C . GLN A 1 308 ? 21.302 -6.901 21.229 1.00 27.84 308 GLN A C 1
ATOM 2465 O O . GLN A 1 308 ? 21.613 -6.315 20.194 1.00 27.84 308 GLN A O 1
ATOM 2470 N N . SER A 1 309 ? 21.882 -6.773 22.421 1.00 31.42 309 SER A N 1
ATOM 2471 C CA . SER A 1 309 ? 23.216 -6.298 22.794 1.00 31.42 309 SER A CA 1
ATOM 2472 C C . SER A 1 309 ? 24.304 -6.522 21.757 1.00 31.42 309 SER A C 1
ATOM 2474 O O . SER A 1 309 ? 24.338 -7.651 21.216 1.00 31.42 309 SER A O 1
#

Organism: Puccinia triticina (isolate 1-1 / race 1 (BBBD)) (NCBI:txid630390)

Foldseek 3Di:
DDCVVVLVVVLVVVLVCCVPPPVVVQVCLCVVDPPDHSSVSVVVVVVVCVVVVPDPPPVDDPPDPQWDDQPPDTAGHLVPFFQQLFAPDLDPPQLDDDPLQDDDLVLLDDDPQFWDPDWDQAPPFQWIWTQTPPDQKIWIDGAALPNDDDDSVVLVSLVSLLLVLLVVLVVLQQVVCVVVVADHDPPVSNVLSCCCNDPAAEHQNQADHNGYMDHDPPDRDHPCRSHRLNRCCSVQANRDPSNSRCSNSNSLVSVCVCCVVPPVRRGDVDSVVSVVSSSVRVLVQQQDDPRHGHNVSVVVVPNRPDDDD

Sequence (309 aa):
MPAQYSLETSILIGTTFYQEFKPSIWEHVKNLQGGLSPEVNLTIILYKAIVSGMTVPGEDEDSGVDWDSLGILKIPNLSRFPASMKPSKFQTRHLSGERSIQIDKDLLIFDRDLLHQKSFKVQGLPVQIAKYKHFDKFRVRILNGTEDYSPRRHLLSKLNILETYLKTCHRSIIAQQKAKGSKVLPDALNAFGTWFSKGVLVGNEGGLPIIGDIDMAGHELKAEEFGSLKIYLIKEYLNDPAAYMKVIWIALVLLEYWYRSFHPDCFFLTSTEYWETMINSLGPQMTGTGGSHSLEKYDREGNYVGLQS